Protein AF-A8X2K7-F1 (afdb_monomer_lite)

Secondary structure (DSSP, 8-state):
-----S----HHHHHHHHS--SSSPPHHHHHHHHHHTT--HHHHHHHHHHHHHTHHHHHHHTT-HHHHHHHHHHHHHHHHHHHHHS-HHHHHHHHHHHHHHHHHHHHHHHHHHHHHS-EEEEEEEEEE-SSSEEEEEEEEEE-BTTTB--EEEEPPPEEEESSEEEEEEEEE-----SS--EEEEEEEEEE--STTS--EEEEEEEEEEESSEEEEEE--EE-TT--B---HHHHHHHHHHTT----

Structure (mmCIF, N/CA/C/O backbone):
data_AF-A8X2K7-F1
#
_entry.id   AF-A8X2K7-F1
#
loop_
_atom_site.group_PDB
_atom_site.id
_atom_site.type_symbol
_atom_site.label_atom_id
_atom_site.label_alt_id
_atom_site.label_comp_id
_atom_site.label_asym_id
_atom_site.label_entity_id
_atom_site.label_seq_id
_atom_site.pdbx_PDB_ins_code
_atom_site.Cartn_x
_atom_site.Cartn_y
_atom_site.Cartn_z
_atom_site.occupancy
_atom_site.B_iso_or_equiv
_atom_site.auth_seq_id
_atom_site.auth_comp_id
_atom_site.auth_asym_id
_atom_site.auth_atom_id
_atom_site.pdbx_PDB_model_num
ATOM 1 N N . MET A 1 1 ? -4.078 -3.283 42.509 1.00 26.19 1 MET A N 1
ATOM 2 C CA . MET A 1 1 ? -3.554 -2.083 41.825 1.00 26.19 1 MET A CA 1
ATOM 3 C C . MET A 1 1 ? -3.587 -2.378 40.331 1.00 26.19 1 MET A C 1
ATOM 5 O O . MET A 1 1 ? -2.652 -2.970 39.816 1.00 26.19 1 MET A O 1
ATOM 9 N N . TRP A 1 2 ? -4.740 -2.148 39.696 1.00 23.56 2 TRP A N 1
ATOM 10 C CA . TRP A 1 2 ? -5.012 -2.499 38.298 1.00 23.56 2 TRP A CA 1
ATOM 11 C C . TRP A 1 2 ? -5.136 -1.209 37.491 1.00 23.56 2 TRP A C 1
ATOM 13 O O . TRP A 1 2 ? -6.013 -0.390 37.745 1.00 23.56 2 TRP A O 1
ATOM 23 N N . THR A 1 3 ? -4.224 -1.017 36.548 1.00 27.36 3 THR A N 1
ATOM 24 C CA . THR A 1 3 ? -4.241 0.065 35.564 1.00 27.36 3 THR A CA 1
ATOM 25 C C . THR A 1 3 ? -5.244 -0.275 34.462 1.00 27.36 3 THR A C 1
ATOM 27 O O . THR A 1 3 ? -4.875 -0.781 33.408 1.00 27.36 3 THR A O 1
ATOM 30 N N . LEU A 1 4 ? -6.525 -0.015 34.731 1.00 27.02 4 LEU A N 1
ATOM 31 C CA . LEU A 1 4 ? -7.615 0.073 33.750 1.00 27.02 4 LEU A CA 1
ATOM 32 C C . LEU A 1 4 ? -7.546 1.446 33.062 1.00 27.02 4 LEU A C 1
ATOM 34 O O . LEU A 1 4 ? -8.374 2.318 33.291 1.00 27.02 4 LEU A O 1
ATOM 38 N N . TRP A 1 5 ? -6.487 1.682 32.292 1.00 29.59 5 TRP A N 1
ATOM 39 C CA . TRP A 1 5 ? -6.327 2.918 31.529 1.00 29.59 5 TRP A CA 1
ATOM 40 C C . TRP A 1 5 ? -6.611 2.638 30.046 1.00 29.59 5 TRP A C 1
ATOM 42 O O . TRP A 1 5 ? -5.925 1.829 29.427 1.00 29.59 5 TRP A O 1
ATOM 52 N N . ASN A 1 6 ? -7.599 3.363 29.506 1.00 31.45 6 ASN A N 1
ATOM 53 C CA . ASN A 1 6 ? -7.747 3.753 28.093 1.00 31.45 6 ASN A CA 1
ATOM 54 C C . ASN A 1 6 ? -8.486 2.870 27.072 1.00 31.45 6 ASN A C 1
ATOM 56 O O . ASN A 1 6 ? -8.118 2.927 25.906 1.00 31.45 6 ASN A O 1
ATOM 60 N N . PHE A 1 7 ? -9.580 2.175 27.395 1.00 37.91 7 PHE A N 1
ATOM 61 C CA . PHE A 1 7 ? -10.465 1.692 26.315 1.00 37.91 7 PHE A CA 1
ATOM 62 C C . PHE A 1 7 ? -11.946 1.807 26.668 1.00 37.91 7 PHE A C 1
ATOM 64 O O . PHE A 1 7 ? -12.602 0.833 27.023 1.00 37.91 7 PHE A O 1
ATOM 71 N N . LEU A 1 8 ? -12.477 3.026 26.549 1.00 40.91 8 LEU A N 1
ATOM 72 C CA . LEU A 1 8 ? -13.913 3.276 26.597 1.00 40.91 8 LEU A CA 1
ATOM 73 C C . LEU A 1 8 ? -14.465 3.327 25.166 1.00 40.91 8 LEU A C 1
ATOM 75 O O . LEU A 1 8 ? -14.340 4.311 24.449 1.00 40.91 8 LEU A O 1
ATOM 79 N N . VAL A 1 9 ? -14.959 2.175 24.729 1.00 42.25 9 VAL A N 1
ATOM 80 C CA . VAL A 1 9 ? -16.275 1.982 24.101 1.00 42.25 9 VAL A CA 1
ATOM 81 C C . VAL A 1 9 ? -16.832 3.174 23.306 1.00 42.25 9 VAL A C 1
ATOM 83 O O . VAL A 1 9 ? -17.706 3.901 23.749 1.00 42.25 9 VAL A O 1
ATOM 86 N N . LEU A 1 10 ? -16.360 3.304 22.069 1.00 44.34 10 LEU A N 1
ATOM 87 C CA . LEU A 1 10 ? -17.079 3.939 20.958 1.00 44.34 10 LEU A CA 1
ATOM 88 C C . LEU A 1 10 ? -17.962 2.861 20.313 1.00 44.34 10 LEU A C 1
ATOM 90 O O . LEU A 1 10 ? -17.533 2.259 19.326 1.00 44.34 10 LEU A O 1
ATOM 94 N N . LEU A 1 11 ? -19.090 2.471 20.919 1.00 45.81 11 LEU A N 1
ATOM 95 C CA . LEU A 1 11 ? -19.836 1.292 20.453 1.00 45.81 11 LEU A CA 1
ATOM 96 C C . LEU A 1 11 ? -20.620 1.566 19.163 1.00 45.81 11 LEU A C 1
ATOM 98 O O . LEU A 1 11 ? -20.654 0.705 18.291 1.00 45.81 11 LEU A O 1
ATOM 102 N N . THR A 1 12 ? -21.172 2.766 18.994 1.00 43.47 12 THR A N 1
ATOM 103 C CA . THR A 1 12 ? -22.138 3.037 17.913 1.00 43.47 12 THR A CA 1
ATOM 104 C C . THR A 1 12 ? -21.558 3.681 16.657 1.00 43.47 12 THR A C 1
ATOM 106 O O . THR A 1 12 ? -22.121 3.510 15.581 1.00 43.47 12 THR A O 1
ATOM 109 N N . ILE A 1 13 ? -20.423 4.383 16.741 1.00 41.44 13 ILE A N 1
ATOM 110 C CA . ILE A 1 13 ? -19.860 5.094 15.575 1.00 41.44 13 ILE A CA 1
ATOM 111 C C . ILE A 1 13 ? -18.878 4.217 14.778 1.00 41.44 13 ILE A C 1
ATOM 113 O O . ILE A 1 13 ? -18.775 4.358 13.563 1.00 41.44 13 ILE A O 1
ATOM 117 N N . VAL A 1 14 ? -18.171 3.282 15.425 1.00 41.12 14 VAL A N 1
ATOM 118 C CA . VAL A 1 14 ? -17.067 2.542 14.776 1.00 41.12 14 VAL A CA 1
ATOM 119 C C . VAL A 1 14 ? -17.503 1.189 14.199 1.00 41.12 14 VAL A C 1
ATOM 121 O O . VAL A 1 14 ? -16.944 0.759 13.193 1.00 41.12 14 VAL A O 1
ATOM 124 N N . VAL A 1 15 ? -18.509 0.518 14.777 1.00 40.72 15 VAL A N 1
ATOM 125 C CA . VAL A 1 15 ? -18.956 -0.813 14.306 1.00 40.72 15 VAL A CA 1
ATOM 126 C C . VAL A 1 15 ? -19.625 -0.726 12.926 1.00 40.72 15 VAL A C 1
ATOM 128 O O . VAL A 1 15 ? -19.332 -1.537 12.048 1.00 40.72 15 VAL A O 1
ATOM 131 N N . SER A 1 16 ? -20.417 0.316 12.680 1.00 39.44 16 SER A N 1
ATOM 132 C CA . SER A 1 16 ? -21.151 0.535 11.421 1.00 39.44 16 SER A CA 1
ATOM 133 C C . SER A 1 16 ? -20.249 0.799 10.219 1.00 39.44 16 SER A C 1
ATOM 135 O O . SER A 1 16 ? -20.624 0.517 9.085 1.00 39.44 16 SER A O 1
ATOM 137 N N . LEU A 1 17 ? -19.044 1.326 10.455 1.00 34.69 17 LEU A N 1
ATOM 138 C CA . LEU A 1 17 ? -18.058 1.573 9.401 1.00 34.69 17 LEU A CA 1
ATOM 139 C C . LEU A 1 17 ? -17.399 0.280 8.894 1.00 34.69 17 LEU A C 1
ATOM 141 O O . LEU A 1 17 ? -16.876 0.270 7.784 1.00 34.69 17 LEU A O 1
ATOM 145 N N . VAL A 1 18 ? -17.428 -0.807 9.675 1.00 37.25 18 VAL A N 1
ATOM 146 C CA . VAL A 1 18 ? -16.675 -2.041 9.386 1.00 37.25 18 VAL A CA 1
ATOM 147 C C . VAL A 1 18 ? -17.571 -3.171 8.866 1.00 37.25 18 VAL A C 1
ATOM 149 O O . VAL A 1 18 ? -17.119 -3.985 8.065 1.00 37.25 18 VAL A O 1
ATOM 152 N N . THR A 1 19 ? -18.843 -3.237 9.272 1.00 39.41 19 THR A N 1
ATOM 153 C CA . THR A 1 19 ? -19.735 -4.364 8.928 1.00 39.41 19 THR A CA 1
ATOM 154 C C . THR A 1 19 ? -20.591 -4.147 7.679 1.00 39.41 19 THR A C 1
ATOM 156 O O . THR A 1 19 ? -21.358 -5.035 7.308 1.00 39.41 19 THR A O 1
ATOM 159 N N . GLY A 1 20 ? -20.491 -2.993 7.008 1.00 36.22 20 GLY A N 1
ATOM 160 C CA . GLY A 1 20 ? -21.348 -2.676 5.857 1.00 36.22 20 GLY A CA 1
ATOM 161 C C . GLY A 1 20 ? -22.837 -2.577 6.216 1.00 36.22 20 GLY A C 1
ATOM 162 O O . GLY A 1 20 ? -23.691 -2.655 5.331 1.00 36.22 20 GLY A O 1
ATOM 163 N N . GLN A 1 21 ? -23.164 -2.419 7.504 1.00 37.69 21 GLN A N 1
ATOM 164 C CA . GLN A 1 21 ? -24.520 -2.110 7.937 1.00 37.69 21 GLN A CA 1
ATOM 165 C C . GLN A 1 21 ? -24.857 -0.663 7.564 1.00 37.69 21 GLN A C 1
ATOM 167 O O . GLN A 1 21 ? -24.085 0.269 7.791 1.00 37.69 21 GLN A O 1
ATOM 172 N N . ASN A 1 22 ? -26.022 -0.489 6.943 1.00 39.94 22 ASN A N 1
ATOM 173 C CA . ASN A 1 22 ? -26.547 0.806 6.535 1.00 39.94 22 ASN A CA 1
ATOM 174 C C . ASN A 1 22 ? -26.849 1.675 7.770 1.00 39.94 22 ASN A C 1
ATOM 176 O O . ASN A 1 22 ? -27.955 1.627 8.298 1.00 39.94 22 ASN A O 1
ATOM 180 N N . GLY A 1 23 ? -25.891 2.509 8.178 1.00 47.16 23 GLY A N 1
ATOM 181 C CA . GLY A 1 23 ? -26.095 3.576 9.162 1.00 47.16 23 GLY A CA 1
ATOM 182 C C . GLY A 1 23 ? -25.676 3.242 10.597 1.00 47.16 23 GLY A C 1
ATOM 183 O O . GLY A 1 23 ? -25.374 2.106 10.942 1.00 47.16 23 GLY A O 1
ATOM 184 N N . ILE A 1 24 ? -25.610 4.289 11.426 1.00 52.44 24 ILE A N 1
ATOM 185 C CA . ILE A 1 24 ? -25.384 4.199 12.878 1.00 52.44 24 ILE A CA 1
ATOM 186 C C . ILE A 1 24 ? -26.512 3.345 13.485 1.00 52.44 24 ILE A C 1
ATOM 188 O O . ILE A 1 24 ? -27.669 3.632 13.160 1.00 52.44 24 ILE A O 1
ATOM 192 N N . PRO A 1 25 ? -26.227 2.348 14.352 1.00 60.44 25 PRO A N 1
ATOM 193 C CA . PRO A 1 25 ? -27.260 1.500 14.915 1.00 60.44 25 PRO A CA 1
ATOM 194 C C . PRO A 1 25 ? -28.211 2.361 15.737 1.00 60.44 25 PRO A C 1
ATOM 196 O O . PRO A 1 25 ? -27.808 3.290 16.450 1.00 60.44 25 PRO A O 1
ATOM 199 N N . THR A 1 26 ? -29.494 2.060 15.638 1.00 74.25 26 THR A N 1
ATOM 200 C CA . THR A 1 26 ? -30.503 2.661 16.499 1.00 74.25 26 THR A CA 1
ATOM 201 C C . THR A 1 26 ? -30.268 2.249 17.956 1.00 74.25 26 THR A C 1
ATOM 203 O O . THR A 1 26 ? -29.550 1.292 18.261 1.00 74.25 26 THR A O 1
ATOM 206 N N . SER A 1 27 ? -30.874 2.979 18.898 1.00 76.50 27 SER A N 1
ATOM 207 C CA . SER A 1 27 ? -30.797 2.586 20.311 1.00 76.50 27 SER A CA 1
ATOM 208 C C . SER A 1 27 ? -31.401 1.213 20.567 1.00 76.50 27 SER A C 1
ATOM 210 O O . SER A 1 27 ? -30.891 0.508 21.423 1.00 76.50 27 SER A O 1
ATOM 212 N N . GLU A 1 28 ? -32.451 0.845 19.837 1.00 80.81 28 GLU A N 1
ATOM 213 C CA . GLU A 1 28 ? -33.094 -0.465 19.963 1.00 80.81 28 GLU A CA 1
ATOM 214 C C . GLU A 1 28 ? -32.140 -1.572 19.506 1.00 80.81 28 GLU A C 1
ATOM 216 O O . GLU A 1 28 ? -31.859 -2.475 20.284 1.00 80.81 28 GLU A O 1
ATOM 221 N N . GLU A 1 29 ? -31.512 -1.424 18.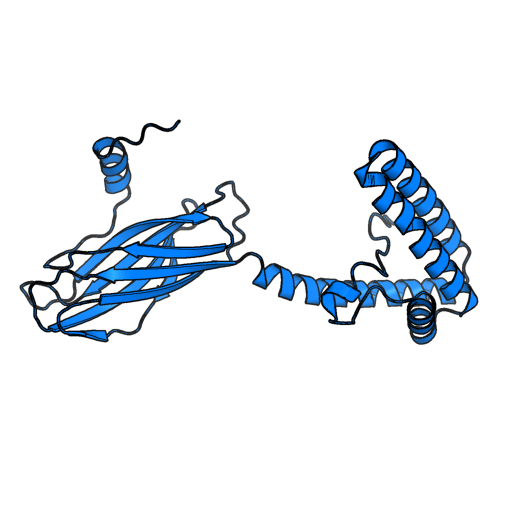334 1.00 77.94 29 GLU A N 1
ATOM 222 C CA . GLU A 1 29 ? -30.500 -2.376 17.844 1.00 77.94 29 GLU A CA 1
ATOM 223 C C . GLU A 1 29 ? -29.312 -2.508 18.811 1.00 77.94 29 GLU A C 1
ATOM 225 O O . GLU A 1 29 ? -28.849 -3.609 19.093 1.00 77.94 29 GLU A O 1
ATOM 230 N N . SER A 1 30 ? -28.852 -1.393 19.387 1.00 77.69 30 SER A N 1
ATOM 231 C CA . SER A 1 30 ? -27.739 -1.409 20.348 1.00 77.69 30 SER A CA 1
ATOM 232 C C . SER A 1 30 ? -28.105 -2.084 21.677 1.00 77.69 30 SER A C 1
ATOM 234 O O . SER A 1 30 ? -27.245 -2.690 22.319 1.00 77.69 30 SER A O 1
ATOM 236 N N . ILE A 1 31 ? -29.362 -1.959 22.116 1.00 82.56 31 ILE A N 1
ATOM 237 C CA . ILE A 1 31 ? -29.871 -2.636 23.316 1.00 82.56 31 ILE A CA 1
ATOM 238 C C . ILE A 1 31 ? -29.997 -4.133 23.038 1.00 82.56 31 ILE A C 1
ATOM 240 O O . ILE A 1 31 ? -29.496 -4.928 23.832 1.00 82.56 31 ILE A O 1
ATOM 244 N N . ASP A 1 32 ? -30.600 -4.510 21.911 1.00 82.25 32 ASP A N 1
ATOM 245 C CA . ASP A 1 32 ? -30.794 -5.907 21.515 1.00 82.25 32 ASP A CA 1
ATOM 246 C C . ASP A 1 32 ? -29.461 -6.658 21.400 1.00 82.25 32 ASP A C 1
ATOM 248 O O . ASP A 1 32 ? -29.356 -7.805 21.847 1.00 82.25 32 ASP A O 1
ATOM 252 N N . ASP A 1 33 ? -28.417 -6.006 20.882 1.00 81.88 33 ASP A N 1
ATOM 253 C CA . ASP A 1 33 ? -27.067 -6.570 20.797 1.00 81.88 33 ASP A CA 1
ATOM 254 C C . ASP A 1 33 ? -26.455 -6.834 22.182 1.00 81.88 33 ASP A C 1
ATOM 256 O O . ASP A 1 33 ? -25.898 -7.908 22.432 1.00 81.88 33 ASP A O 1
ATOM 260 N N . LEU A 1 34 ? -26.579 -5.879 23.111 1.00 84.25 34 LEU A N 1
ATOM 261 C CA . LEU A 1 34 ? -26.095 -6.030 24.488 1.00 84.25 34 LEU A CA 1
ATOM 262 C C . LEU A 1 34 ? -26.867 -7.123 25.238 1.00 84.25 34 LEU A C 1
ATOM 264 O O . LEU A 1 34 ? -26.257 -7.940 25.932 1.00 84.25 34 LEU A O 1
ATOM 268 N N . VAL A 1 35 ? -28.188 -7.178 25.057 1.00 88.38 35 VAL A N 1
ATOM 269 C CA . VAL A 1 35 ? -29.047 -8.211 25.652 1.00 88.38 35 VAL A CA 1
ATOM 270 C C . VAL A 1 35 ? -28.715 -9.590 25.100 1.00 88.38 35 VAL A C 1
ATOM 272 O O . VAL A 1 35 ? -28.567 -10.547 25.861 1.00 88.38 35 VAL A O 1
ATOM 275 N N . SER A 1 36 ? -28.499 -9.693 23.791 1.00 87.19 36 SER A N 1
ATOM 276 C CA . SER A 1 36 ? -28.059 -10.931 23.139 1.00 87.19 36 SER A CA 1
ATOM 277 C C . SER A 1 36 ? -26.679 -11.387 23.619 1.00 87.19 36 SER A C 1
ATOM 279 O O . SER A 1 36 ? -26.402 -12.587 23.658 1.00 87.19 36 SER A O 1
ATOM 281 N N . ALA A 1 37 ? -25.820 -10.447 24.027 1.00 82.56 37 ALA A N 1
ATOM 282 C CA . ALA A 1 37 ? -24.525 -10.728 24.638 1.00 82.56 37 ALA A CA 1
ATOM 283 C C . ALA A 1 37 ? -24.608 -11.128 26.124 1.00 82.56 37 ALA A C 1
ATOM 285 O O . ALA A 1 37 ? -23.587 -11.505 26.696 1.00 82.56 37 ALA A O 1
ATOM 286 N N . GLY A 1 38 ? -25.798 -11.094 26.731 1.00 88.94 38 GLY A N 1
ATOM 287 C CA . GLY A 1 38 ? -26.039 -11.509 28.113 1.00 88.94 38 GLY A CA 1
ATOM 288 C C . GLY A 1 38 ? -26.107 -10.368 29.128 1.00 88.94 38 GLY A C 1
ATOM 289 O O . GLY A 1 38 ? -26.292 -10.640 30.310 1.00 88.94 38 GLY A O 1
ATOM 290 N N . VAL A 1 39 ? -25.995 -9.108 28.697 1.00 88.94 39 VAL A N 1
ATOM 291 C CA . VAL A 1 39 ? -26.216 -7.942 29.567 1.00 88.94 39 VAL A CA 1
ATOM 292 C C . VAL A 1 39 ? -27.716 -7.793 29.823 1.00 88.94 39 VAL A C 1
ATOM 294 O O . VAL A 1 39 ? -28.520 -7.894 28.903 1.00 88.94 39 VAL A O 1
ATOM 297 N N . SER A 1 40 ? -28.137 -7.536 31.058 1.00 94.81 40 SER A N 1
ATOM 298 C CA . SER A 1 40 ? -29.557 -7.333 31.349 1.00 94.81 40 SER A CA 1
ATOM 299 C C . SER A 1 40 ? -30.126 -6.124 30.599 1.00 94.81 40 SER A C 1
ATOM 301 O O . SER A 1 40 ? -29.442 -5.128 30.379 1.00 94.81 40 SER A O 1
ATOM 303 N N . GLU A 1 41 ? -31.411 -6.167 30.245 1.00 93.25 41 GLU A N 1
ATOM 304 C CA . GLU A 1 41 ? -32.079 -5.096 29.484 1.00 93.25 41 GLU A CA 1
ATOM 305 C C . GLU A 1 41 ? -31.973 -3.719 30.167 1.00 93.25 41 GLU A C 1
ATOM 307 O O . GLU A 1 41 ? -31.749 -2.697 29.513 1.00 93.25 41 GLU A O 1
ATOM 312 N N . ASN A 1 42 ? -32.047 -3.686 31.503 1.00 93.56 42 ASN A N 1
ATOM 313 C CA . ASN A 1 42 ? -31.879 -2.461 32.288 1.00 93.56 42 ASN A CA 1
ATOM 314 C C . ASN A 1 42 ? -30.451 -1.905 32.196 1.00 93.56 42 ASN A C 1
ATOM 316 O O . ASN A 1 42 ? -30.271 -0.692 32.046 1.00 93.56 42 ASN A O 1
ATOM 320 N N . ALA A 1 43 ? -29.442 -2.777 32.285 1.00 89.81 43 ALA A N 1
ATOM 321 C CA . ALA A 1 43 ? -28.047 -2.392 32.119 1.00 89.81 43 ALA A CA 1
ATOM 322 C C . ALA A 1 43 ? -27.776 -1.941 30.675 1.00 89.81 43 ALA A C 1
ATOM 324 O O . ALA A 1 43 ? -27.234 -0.861 30.458 1.00 89.81 43 ALA A O 1
ATOM 325 N N . ALA A 1 44 ? -28.246 -2.696 29.680 1.00 87.00 44 ALA A N 1
ATOM 326 C CA . ALA A 1 44 ? -28.121 -2.369 28.262 1.00 87.00 44 ALA A CA 1
ATOM 327 C C . ALA A 1 44 ? -28.725 -0.994 27.933 1.00 87.00 44 ALA A C 1
ATOM 329 O O . ALA A 1 44 ? -28.077 -0.155 27.307 1.00 87.00 44 ALA A O 1
ATOM 330 N N . THR A 1 45 ? -29.928 -0.714 28.439 1.00 89.31 45 THR A N 1
ATOM 331 C CA . THR A 1 45 ? -30.603 0.576 28.248 1.00 89.31 45 THR A CA 1
ATOM 332 C C . THR A 1 45 ? -29.792 1.738 28.820 1.00 89.31 45 THR A C 1
ATOM 334 O O . THR A 1 45 ? -29.650 2.781 28.175 1.00 89.31 45 THR A O 1
ATOM 337 N N . GLY A 1 46 ? -29.248 1.593 30.032 1.00 85.56 46 GLY A N 1
ATOM 338 C CA . GLY A 1 46 ? -28.438 2.652 30.630 1.00 85.56 46 GLY A CA 1
ATOM 339 C C . GLY A 1 46 ? -27.079 2.816 29.947 1.00 85.56 46 GLY A C 1
ATOM 340 O O . GLY A 1 46 ? -26.649 3.954 29.760 1.00 85.56 46 GLY A O 1
ATOM 341 N N . ILE A 1 47 ? -26.462 1.727 29.475 1.00 83.94 47 ILE A N 1
ATOM 342 C CA . ILE A 1 47 ? -25.238 1.777 28.662 1.00 83.94 47 ILE A CA 1
ATOM 343 C C . ILE A 1 47 ? -25.481 2.584 27.382 1.00 83.94 47 ILE A C 1
ATOM 345 O O . ILE A 1 47 ? -24.773 3.556 27.121 1.00 83.94 47 ILE A O 1
ATOM 349 N N . VAL A 1 48 ? -26.528 2.246 26.624 1.00 83.69 48 VAL A N 1
ATOM 350 C CA . VAL A 1 48 ? -26.871 2.928 25.362 1.00 83.69 48 VAL A CA 1
ATOM 351 C C . VAL A 1 48 ? -27.249 4.393 25.590 1.00 83.69 48 VAL A C 1
ATOM 353 O O . VAL A 1 48 ? -26.948 5.259 24.766 1.00 83.69 48 VAL A O 1
ATOM 356 N N . LYS A 1 49 ? -27.855 4.718 26.736 1.00 84.62 49 LYS A N 1
ATOM 357 C CA . LYS A 1 49 ? -28.129 6.108 27.118 1.00 84.62 49 LYS A CA 1
ATOM 358 C C . LYS A 1 49 ? -26.846 6.925 27.299 1.00 84.62 49 LYS A C 1
ATOM 360 O O . LYS A 1 49 ? -26.817 8.084 26.888 1.00 84.62 49 LYS A O 1
ATOM 365 N N . PHE A 1 50 ? -25.811 6.361 27.920 1.00 77.31 50 PHE A N 1
ATOM 366 C CA . PHE A 1 50 ? -24.519 7.038 28.069 1.00 77.31 50 PHE A CA 1
ATOM 367 C C . PHE A 1 50 ? -23.751 7.125 26.751 1.00 77.31 50 PHE A C 1
ATOM 369 O O . PHE A 1 50 ? -23.190 8.179 26.464 1.00 77.31 50 PHE A O 1
ATOM 376 N N . ASP A 1 51 ? -23.793 6.080 25.925 1.00 71.19 51 ASP A N 1
ATOM 377 C CA . ASP A 1 51 ? -23.203 6.099 24.580 1.00 71.19 51 ASP A CA 1
ATOM 378 C C . ASP A 1 51 ? -23.787 7.243 23.728 1.00 71.19 51 ASP A C 1
ATOM 380 O O . ASP A 1 51 ? -23.044 8.008 23.118 1.00 71.19 51 ASP A O 1
ATOM 384 N N . ARG A 1 52 ? -25.106 7.475 23.804 1.00 74.19 52 ARG A N 1
ATOM 385 C CA . ARG A 1 52 ? -25.735 8.638 23.157 1.00 74.19 52 ARG A CA 1
ATOM 386 C C . ARG A 1 52 ? -25.278 9.979 23.717 1.00 74.19 52 ARG A C 1
ATOM 388 O O . ARG A 1 52 ? -25.014 10.888 22.941 1.00 74.19 52 ARG A O 1
ATOM 395 N N . LYS A 1 53 ? -25.160 10.121 25.039 1.00 76.06 53 LYS A N 1
ATOM 396 C CA . LYS A 1 53 ? -24.651 11.367 25.645 1.00 76.06 53 LYS A CA 1
ATOM 397 C C . LYS A 1 53 ? -23.224 11.680 25.201 1.00 76.06 53 LYS A C 1
ATOM 399 O O . LYS A 1 53 ? -22.883 12.842 25.013 1.00 76.06 53 LYS A O 1
ATOM 404 N N . LEU A 1 54 ? -22.396 10.653 25.012 1.00 66.94 54 LEU A N 1
ATOM 405 C CA . LEU A 1 54 ? -21.024 10.812 24.534 1.00 66.94 54 LEU A CA 1
ATOM 406 C C . LEU A 1 54 ? -20.943 11.322 23.088 1.00 66.94 54 LEU A C 1
ATOM 408 O O . LEU A 1 54 ? -19.868 11.757 22.692 1.00 66.94 54 LEU A O 1
ATOM 412 N N . GLN A 1 55 ? -22.044 11.350 22.325 1.00 66.06 55 GLN A N 1
ATOM 413 C CA . GLN A 1 55 ? -22.092 11.991 21.004 1.00 66.06 55 GLN A CA 1
ATOM 414 C C . GLN A 1 55 ? -22.020 13.526 21.095 1.00 66.06 55 GLN A C 1
ATOM 416 O O . GLN A 1 55 ? -21.452 14.163 20.209 1.00 66.06 55 GLN A O 1
ATOM 421 N N . GLU A 1 56 ? -22.518 14.122 22.185 1.00 70.94 56 GLU A N 1
ATOM 422 C CA . GLU A 1 56 ? -22.578 15.580 22.365 1.00 70.94 56 GLU A CA 1
ATOM 423 C C . GLU A 1 56 ? -21.184 16.254 22.340 1.00 70.94 56 GLU A C 1
ATOM 425 O O . GLU A 1 56 ? -21.023 17.246 21.622 1.00 70.94 56 GLU A O 1
ATOM 430 N N . PRO A 1 57 ? -20.140 15.735 23.029 1.00 58.28 57 PRO A N 1
ATOM 431 C CA . PRO A 1 57 ? -18.770 16.227 22.872 1.00 58.28 57 PRO A CA 1
ATOM 432 C C . PRO A 1 57 ? -18.251 16.238 21.430 1.00 58.28 57 PRO A C 1
ATOM 434 O O . PRO A 1 57 ? -17.603 17.207 21.045 1.00 58.28 57 PRO A O 1
ATOM 437 N N . PHE A 1 58 ? -18.536 15.212 20.619 1.00 57.81 58 PHE A N 1
ATOM 438 C CA . PHE A 1 58 ? -18.038 15.135 19.236 1.00 57.81 58 PHE A CA 1
ATOM 439 C C . PHE A 1 58 ? -18.669 16.196 18.333 1.00 57.81 58 PHE A C 1
ATOM 441 O O . PHE A 1 58 ? -18.011 16.752 17.451 1.00 57.81 58 PHE A O 1
ATOM 448 N N . GLU A 1 59 ? -19.953 16.492 18.537 1.00 67.88 59 GLU A N 1
ATOM 449 C CA . GLU A 1 59 ? -20.615 17.588 17.831 1.00 67.88 59 GLU A CA 1
ATOM 450 C C . GLU A 1 59 ? -20.047 18.942 18.274 1.00 67.88 59 GLU A C 1
ATOM 452 O O . GLU A 1 59 ? -19.757 19.795 17.432 1.00 67.88 59 GLU A O 1
ATOM 457 N N . MET A 1 60 ? -19.809 19.100 19.580 1.00 60.16 60 MET A N 1
ATOM 458 C CA . MET A 1 60 ? -19.252 20.314 20.176 1.00 60.16 60 MET A CA 1
ATOM 459 C C . MET A 1 60 ? -17.792 20.569 19.781 1.00 60.16 60 MET A C 1
ATOM 461 O O . MET A 1 60 ? -17.390 21.726 19.668 1.00 60.16 60 MET A O 1
ATOM 465 N N . GLU A 1 61 ? -16.991 19.528 19.547 1.00 57.62 61 GLU A N 1
ATOM 466 C CA . GLU A 1 61 ? -15.552 19.635 19.266 1.00 57.62 61 GLU A CA 1
ATOM 467 C C . GLU A 1 61 ? -15.246 20.527 18.054 1.00 57.62 61 GLU A C 1
ATOM 469 O O . GLU A 1 61 ? -14.264 21.272 18.064 1.00 57.62 61 GLU A O 1
ATOM 474 N N . LYS A 1 62 ? -16.128 20.518 17.046 1.00 63.12 62 LYS A N 1
ATOM 475 C CA . LYS A 1 62 ? -16.002 21.331 15.824 1.00 63.12 62 LYS A CA 1
ATOM 476 C C . LYS A 1 62 ? -16.018 22.834 16.100 1.00 63.12 62 LYS A C 1
ATOM 478 O O . LYS A 1 62 ? -15.414 23.598 15.351 1.00 63.12 62 LYS A O 1
ATOM 483 N N . GLU A 1 63 ? -16.723 23.252 17.147 1.00 72.56 63 GLU A N 1
ATOM 484 C CA . GLU A 1 63 ? -16.959 24.660 17.475 1.00 72.56 63 GLU A CA 1
ATOM 485 C C . GLU A 1 63 ? -16.219 25.094 18.749 1.00 72.56 63 GLU A C 1
ATOM 487 O O . GLU A 1 63 ? -15.780 26.240 18.853 1.00 72.56 63 GLU A O 1
ATOM 492 N N . ASN A 1 64 ? -16.057 24.190 19.723 1.00 71.94 64 ASN A N 1
ATOM 493 C CA . ASN A 1 64 ? -15.455 24.472 21.023 1.00 71.94 64 ASN A CA 1
ATOM 494 C C . ASN A 1 64 ? -14.716 23.243 21.605 1.00 71.94 64 ASN A C 1
ATOM 496 O O . ASN A 1 64 ? -15.230 22.560 22.497 1.00 71.94 64 ASN A O 1
ATOM 500 N N . PRO A 1 65 ? -13.473 22.981 21.159 1.00 59.97 65 PRO A N 1
ATOM 501 C CA . PRO A 1 65 ? -12.726 21.777 21.531 1.00 59.97 65 PRO A CA 1
ATOM 502 C C . PRO A 1 65 ? -12.360 21.712 23.022 1.00 59.97 65 PRO A C 1
ATOM 504 O O . PRO A 1 65 ? -12.208 20.630 23.587 1.00 59.97 65 PRO A O 1
ATOM 507 N N . VAL A 1 66 ? -12.224 22.861 23.695 1.00 68.31 66 VAL A N 1
ATOM 508 C CA . VAL A 1 66 ? -11.856 22.904 25.120 1.00 68.31 66 VAL A CA 1
ATOM 509 C C . VAL A 1 66 ? -13.024 22.474 26.005 1.00 68.31 66 VAL A C 1
ATOM 511 O O . VAL A 1 66 ? -12.822 21.695 26.937 1.00 68.31 66 VAL A O 1
ATOM 514 N N . GLU A 1 67 ? -14.234 22.960 25.728 1.00 70.88 67 GLU A N 1
ATOM 515 C CA . GLU A 1 67 ? -15.425 22.551 26.481 1.00 70.88 67 GLU A CA 1
ATOM 516 C C . GLU A 1 67 ? -15.871 21.133 26.110 1.00 70.88 67 GLU A C 1
ATOM 518 O O . GLU A 1 67 ? -16.228 20.371 27.009 1.00 70.88 67 GLU A O 1
ATOM 523 N N . ALA A 1 68 ? -15.729 20.729 24.841 1.00 59.72 68 ALA A N 1
ATOM 524 C CA . ALA A 1 68 ? -15.965 19.351 24.408 1.00 59.72 68 ALA A CA 1
ATOM 525 C C . ALA A 1 68 ? -15.128 18.352 25.222 1.00 59.72 68 ALA A C 1
ATOM 527 O O . ALA A 1 68 ? -15.667 17.411 25.801 1.00 59.72 68 ALA A O 1
ATOM 528 N N . LYS A 1 69 ? -13.825 18.621 25.377 1.00 62.56 69 LYS A N 1
ATOM 529 C CA . LYS A 1 69 ? -12.920 17.774 26.165 1.00 62.56 69 LYS A CA 1
ATOM 530 C C . LYS A 1 69 ? -13.286 17.714 27.650 1.00 62.56 69 LYS A C 1
ATOM 532 O O . LYS A 1 69 ? -13.138 16.671 28.284 1.00 62.56 69 LYS A O 1
ATOM 537 N N . LYS A 1 70 ? -13.751 18.821 28.239 1.00 72.12 70 LYS A N 1
ATOM 538 C CA . LYS A 1 70 ? -14.222 18.821 29.636 1.00 72.12 70 LYS A CA 1
ATOM 539 C C . LYS A 1 70 ? -15.484 17.978 29.790 1.00 72.12 70 LYS A C 1
ATOM 541 O O . LYS A 1 70 ? -15.577 17.201 30.737 1.00 72.12 70 LYS A O 1
ATOM 546 N N . LEU A 1 71 ? -16.432 18.125 28.866 1.00 71.06 71 LEU A N 1
ATOM 547 C CA . LEU A 1 71 ? -17.676 17.363 28.867 1.00 71.06 71 LEU A CA 1
ATOM 548 C C . LEU A 1 71 ? -17.409 15.864 28.684 1.00 71.06 71 LEU A C 1
ATOM 550 O O . LEU A 1 71 ? -17.948 15.060 29.438 1.00 71.06 71 LEU A O 1
ATOM 554 N N . GLU A 1 72 ? -16.517 15.497 27.762 1.00 68.38 72 GLU A N 1
ATOM 555 C CA . GLU A 1 72 ? -16.067 14.116 27.563 1.00 68.38 72 GLU A CA 1
ATOM 556 C C . GLU A 1 72 ? -15.516 13.512 28.863 1.00 68.38 72 GLU A C 1
ATOM 558 O O . GLU A 1 72 ? -15.938 12.432 29.272 1.00 68.38 72 GLU A O 1
ATOM 563 N N . GLN A 1 73 ? -14.629 14.225 29.566 1.00 70.62 73 GLN A N 1
ATOM 564 C CA . GLN A 1 73 ? -14.056 13.756 30.833 1.00 70.62 73 GLN A CA 1
ATOM 565 C C . GLN A 1 73 ? -15.114 13.537 31.922 1.00 70.62 73 GLN A C 1
ATOM 567 O O . GLN A 1 73 ? -15.030 12.564 32.674 1.00 70.62 73 GLN A O 1
ATOM 572 N N . VAL A 1 74 ? -16.108 14.427 32.013 1.00 77.12 74 VAL A N 1
ATOM 573 C CA . VAL A 1 74 ? -17.221 14.286 32.964 1.00 77.12 74 VAL A CA 1
ATOM 574 C C . VAL A 1 74 ? -18.069 13.067 32.614 1.00 77.12 74 VAL A C 1
ATOM 576 O O . VAL A 1 74 ? -18.289 12.218 33.475 1.00 77.12 74 VAL A O 1
ATOM 579 N N . LEU A 1 75 ? -18.484 12.933 31.353 1.00 71.38 75 LEU A N 1
ATOM 580 C CA . LEU A 1 75 ? -19.316 11.818 30.897 1.00 71.38 75 LEU A CA 1
ATOM 581 C C . LEU A 1 75 ? -18.601 10.470 31.025 1.00 71.38 75 LEU A C 1
ATOM 583 O O . LEU A 1 75 ? -19.223 9.482 31.406 1.00 71.38 75 LEU A O 1
ATOM 587 N N . HIS A 1 76 ? -17.292 10.427 30.776 1.00 68.19 76 HIS A N 1
ATOM 588 C CA . HIS A 1 76 ? -16.480 9.229 30.972 1.00 68.19 76 HIS A CA 1
ATOM 589 C C . HIS A 1 76 ? -16.466 8.790 32.439 1.00 68.19 76 HIS A C 1
ATOM 591 O O . HIS A 1 76 ? -16.595 7.601 32.744 1.00 68.19 76 HIS A O 1
ATOM 597 N N . LYS A 1 77 ? -16.328 9.753 33.357 1.00 74.44 77 LYS A N 1
ATOM 598 C CA . LYS A 1 77 ? -16.364 9.482 34.793 1.00 74.44 77 LYS A CA 1
ATOM 599 C C . LYS A 1 77 ? -17.741 8.976 35.221 1.00 74.44 77 LYS A C 1
ATOM 601 O O . LYS A 1 77 ? -17.813 7.932 35.860 1.00 74.44 77 LYS A O 1
ATOM 606 N N . GLU A 1 78 ? -18.813 9.662 34.827 1.00 81.56 78 GLU A N 1
ATOM 607 C CA . GLU A 1 78 ? -20.187 9.242 35.138 1.00 81.56 78 GLU A CA 1
ATOM 608 C C . GLU A 1 78 ? -20.500 7.850 34.580 1.00 81.56 78 GLU A C 1
ATOM 610 O O . GLU A 1 78 ? -21.148 7.042 35.241 1.00 81.56 78 GLU A O 1
ATOM 615 N N . PHE A 1 79 ? -20.021 7.544 33.373 1.00 80.19 79 PHE A N 1
ATOM 616 C CA . PHE A 1 79 ? -20.215 6.231 32.779 1.00 80.19 79 PHE A CA 1
ATOM 617 C C . PHE A 1 79 ? -19.436 5.140 33.514 1.00 80.19 79 PHE A C 1
ATOM 619 O O . PHE A 1 79 ? -19.969 4.057 33.739 1.00 80.19 79 PHE A O 1
ATOM 626 N N . THR A 1 80 ? -18.200 5.422 33.929 1.00 74.81 80 THR A N 1
ATOM 627 C CA . THR A 1 80 ? -17.410 4.488 34.744 1.00 74.81 80 THR A CA 1
ATOM 628 C C . THR A 1 80 ? -18.127 4.184 36.057 1.00 74.81 80 THR A C 1
ATOM 630 O O . THR A 1 80 ? -18.326 3.018 36.384 1.00 74.81 80 THR A O 1
ATOM 633 N N . GLU A 1 81 ? -18.602 5.219 36.754 1.00 82.38 81 GLU A N 1
ATOM 634 C CA . GLU A 1 81 ? -19.383 5.068 37.987 1.00 82.38 81 GLU A CA 1
ATOM 635 C C . GLU A 1 81 ? -20.677 4.273 37.743 1.00 82.38 81 GLU A C 1
ATOM 637 O O . GLU A 1 81 ? -21.063 3.436 38.559 1.00 82.38 81 GLU A O 1
ATOM 642 N N . TYR A 1 82 ? -21.334 4.485 36.598 1.00 84.38 82 TYR A N 1
ATOM 643 C CA . TYR A 1 82 ? -22.510 3.714 36.211 1.00 84.38 82 TYR A CA 1
ATOM 644 C C . TYR A 1 82 ? -22.188 2.229 36.012 1.00 84.38 82 TYR A C 1
ATOM 646 O O . TYR A 1 82 ? -22.880 1.394 36.592 1.00 84.38 82 TYR A O 1
ATOM 654 N N . ILE A 1 83 ? -21.133 1.887 35.264 1.00 82.44 83 ILE A N 1
ATOM 655 C CA . ILE A 1 83 ? -20.714 0.491 35.066 1.00 82.44 83 ILE A CA 1
ATOM 656 C C . ILE A 1 83 ? -20.353 -0.168 36.401 1.00 82.44 83 ILE A C 1
ATOM 658 O O . ILE A 1 83 ? -20.795 -1.283 36.661 1.00 82.44 83 ILE A O 1
ATOM 662 N N . GLU A 1 84 ? -19.616 0.524 37.271 1.00 83.00 84 GLU A N 1
ATOM 663 C CA . GLU A 1 84 ? -19.258 0.020 38.605 1.00 83.00 84 GLU A CA 1
ATOM 664 C C . GLU A 1 84 ? -20.482 -0.195 39.513 1.00 83.00 84 GLU A C 1
ATOM 666 O O . GLU A 1 84 ? -20.430 -1.011 40.433 1.00 83.00 84 GLU A O 1
ATOM 671 N N . SER A 1 85 ? -21.590 0.506 39.248 1.00 91.25 85 SER A N 1
ATOM 672 C CA . SER A 1 85 ? -22.854 0.343 39.975 1.00 91.25 85 SER A CA 1
ATOM 673 C C . SER A 1 85 ? -23.722 -0.827 39.489 1.00 91.25 85 SER A C 1
ATOM 675 O O . SER A 1 85 ? -24.696 -1.175 40.161 1.00 91.25 85 SER A O 1
ATOM 677 N N . LEU A 1 86 ? -23.401 -1.424 38.334 1.00 89.44 86 LEU A N 1
ATOM 678 C CA . LEU A 1 86 ? -24.122 -2.582 37.798 1.00 89.44 86 LEU A CA 1
ATOM 679 C C . LEU A 1 86 ? -23.854 -3.848 38.622 1.00 89.44 86 LEU A C 1
ATOM 681 O O . LEU A 1 86 ? -22.911 -3.912 39.411 1.00 89.44 86 LEU A O 1
ATOM 685 N N . SER A 1 87 ? -24.672 -4.882 38.411 1.00 94.06 87 SER A N 1
ATOM 686 C CA . SER A 1 87 ? -24.427 -6.202 38.999 1.00 94.06 87 SER A CA 1
ATOM 687 C C . SER A 1 87 ? -23.093 -6.792 38.518 1.00 94.06 87 SER A C 1
ATOM 689 O O . SER A 1 87 ? -22.632 -6.474 37.423 1.00 94.06 87 SER A O 1
ATOM 691 N N . GLU A 1 88 ? -22.472 -7.670 39.314 1.00 92.62 88 GLU A N 1
ATOM 692 C CA . GLU A 1 88 ? -21.221 -8.340 38.914 1.00 92.62 88 GLU A CA 1
ATOM 693 C C . GLU A 1 88 ? -21.385 -9.125 37.599 1.00 92.62 88 GLU A C 1
ATOM 695 O O . GLU A 1 88 ? -20.484 -9.109 36.758 1.00 92.62 88 GLU A O 1
ATOM 700 N N . ASP A 1 89 ? -22.554 -9.742 37.392 1.00 91.62 89 ASP A N 1
ATOM 701 C CA . ASP A 1 89 ? -22.891 -10.478 36.170 1.00 91.62 89 ASP A CA 1
ATOM 702 C C . ASP A 1 89 ? -22.972 -9.542 34.951 1.00 91.62 89 ASP A C 1
ATOM 704 O O . ASP A 1 89 ? -22.341 -9.803 33.924 1.00 91.62 89 ASP A O 1
ATOM 708 N N . ASP A 1 90 ? -23.671 -8.407 35.074 1.00 88.50 90 ASP A N 1
ATOM 709 C CA . ASP A 1 90 ? -23.765 -7.405 34.002 1.00 88.50 90 ASP A CA 1
ATOM 710 C C . ASP A 1 90 ? -22.398 -6.791 33.680 1.00 88.50 90 ASP A C 1
ATOM 712 O O . ASP A 1 90 ? -22.068 -6.584 32.511 1.00 88.50 90 ASP A O 1
ATOM 716 N N . GLN A 1 91 ? -21.576 -6.517 34.700 1.00 82.19 91 GLN A N 1
ATOM 717 C CA . GLN A 1 91 ? -20.211 -6.029 34.505 1.00 82.19 91 GLN A CA 1
ATOM 718 C C . GLN A 1 91 ? -19.372 -7.049 33.729 1.00 82.19 91 GLN A C 1
ATOM 720 O O . GLN A 1 91 ? -18.664 -6.679 32.791 1.00 82.19 91 GLN A O 1
ATOM 725 N N . ALA A 1 92 ? -19.449 -8.331 34.094 1.00 84.31 92 ALA A N 1
ATOM 726 C CA . ALA A 1 92 ? -18.686 -9.391 33.446 1.00 84.31 92 ALA A CA 1
ATOM 727 C C . ALA A 1 92 ? -19.106 -9.601 31.983 1.00 84.31 92 ALA A C 1
ATOM 729 O O . ALA A 1 92 ? -18.236 -9.656 31.104 1.00 84.31 92 ALA A O 1
ATOM 730 N N . GLU A 1 93 ? -20.412 -9.672 31.703 1.00 88.62 93 GLU A N 1
ATOM 731 C CA . GLU A 1 93 ? -20.914 -9.833 30.334 1.00 88.62 93 GLU A CA 1
ATOM 732 C C . GLU A 1 93 ? -20.641 -8.592 29.484 1.00 88.62 93 GLU A C 1
ATOM 734 O O . GLU A 1 93 ? -20.184 -8.719 28.346 1.00 88.62 93 GLU A O 1
ATOM 739 N N . TYR A 1 94 ? -20.763 -7.388 30.048 1.00 79.62 94 TYR A N 1
ATOM 740 C CA . TYR A 1 94 ? -20.368 -6.168 29.350 1.00 79.62 94 TYR A CA 1
ATOM 741 C C . TYR A 1 94 ? -18.868 -6.157 29.016 1.00 79.62 94 TYR A C 1
ATOM 743 O O . TYR A 1 94 ? -18.482 -5.900 27.877 1.00 79.62 94 TYR A O 1
ATOM 751 N N . GLN A 1 95 ? -17.993 -6.518 29.959 1.00 79.38 95 GLN A N 1
ATOM 752 C CA . GLN A 1 95 ? -16.548 -6.604 29.709 1.00 79.38 95 GLN A CA 1
ATOM 753 C C . GLN A 1 95 ? -16.202 -7.632 28.623 1.00 79.38 95 GLN A C 1
ATOM 755 O O . GLN A 1 95 ? -15.312 -7.409 27.796 1.00 79.38 95 GLN A O 1
ATOM 760 N N . LYS A 1 96 ? -16.901 -8.768 28.603 1.00 80.56 96 LYS A N 1
ATOM 761 C CA . LYS A 1 96 ? -16.748 -9.804 27.577 1.00 80.56 96 LYS A CA 1
ATOM 762 C C . LYS A 1 96 ? -17.236 -9.321 26.212 1.00 80.56 96 LYS A C 1
ATOM 764 O O . LYS A 1 96 ? -16.525 -9.509 25.221 1.00 80.56 96 LYS A O 1
ATOM 769 N N . TYR A 1 97 ? -18.378 -8.642 26.170 1.00 79.19 97 TYR A N 1
ATOM 770 C CA . TYR A 1 97 ? -18.908 -8.003 24.973 1.00 79.19 97 TYR A CA 1
ATOM 771 C C . TYR A 1 97 ? -17.909 -6.995 24.391 1.00 79.19 97 TYR A C 1
ATOM 773 O O . TYR A 1 97 ? -17.516 -7.119 23.230 1.00 79.19 97 TYR A O 1
ATOM 781 N N . ILE A 1 98 ? -17.375 -6.089 25.212 1.00 72.44 98 ILE A N 1
ATOM 782 C CA . ILE A 1 98 ? -16.360 -5.114 24.795 1.00 72.44 98 ILE A CA 1
ATOM 783 C C . ILE A 1 98 ? -15.103 -5.799 24.254 1.00 72.44 98 ILE A C 1
ATOM 785 O O . ILE A 1 98 ? -14.640 -5.453 23.167 1.00 72.44 98 ILE A O 1
ATOM 789 N N . LYS A 1 99 ? -14.582 -6.831 24.928 1.00 69.00 99 LYS A N 1
ATOM 790 C CA . LYS A 1 99 ? -13.433 -7.607 24.422 1.00 69.00 99 LYS A CA 1
ATOM 791 C C . LYS A 1 99 ? -13.704 -8.249 23.059 1.00 69.00 99 LYS A C 1
ATOM 793 O O . LYS A 1 99 ? -12.820 -8.235 22.203 1.00 69.00 99 LYS A O 1
ATOM 798 N N . SER A 1 100 ? -14.907 -8.783 22.843 1.00 68.25 100 SER A N 1
ATOM 799 C CA . SER A 1 100 ? -15.295 -9.367 21.552 1.00 68.25 100 SER A CA 1
ATOM 800 C C . SER A 1 100 ? -15.351 -8.312 20.440 1.00 68.25 100 SER A C 1
ATOM 802 O O . SER A 1 100 ? -14.816 -8.530 19.353 1.00 68.25 100 SER A O 1
ATOM 804 N N . GLN A 1 101 ? -15.873 -7.123 20.755 1.00 64.62 101 GLN A N 1
ATOM 805 C CA . GLN A 1 101 ? -15.911 -5.985 19.842 1.00 64.62 101 GLN A CA 1
ATOM 806 C C . GLN A 1 101 ? -14.507 -5.453 19.532 1.00 64.62 101 GLN A C 1
ATOM 808 O O . GLN A 1 101 ? -14.212 -5.140 18.383 1.00 64.62 101 GLN A O 1
ATOM 813 N N . HIS A 1 102 ? -13.597 -5.398 20.510 1.00 54.59 102 HIS A N 1
ATOM 814 C CA . HIS A 1 102 ? -12.200 -5.025 20.264 1.00 54.59 102 HIS A CA 1
ATOM 815 C C . HIS A 1 102 ? -11.487 -6.006 19.329 1.00 54.59 102 HIS A C 1
ATOM 817 O O . HIS A 1 102 ? -10.772 -5.563 18.434 1.00 54.59 102 HIS A O 1
ATOM 823 N N . MET A 1 103 ? -11.703 -7.317 19.475 1.00 46.56 103 MET A N 1
ATOM 824 C CA . MET A 1 103 ? -11.134 -8.304 18.546 1.00 46.56 103 MET A CA 1
ATOM 825 C C . MET A 1 103 ? -11.641 -8.110 17.110 1.00 46.56 103 MET A C 1
ATOM 827 O O . MET A 1 103 ? -10.847 -8.135 16.171 1.00 46.56 103 MET A O 1
ATOM 831 N N . LEU A 1 104 ? -12.942 -7.856 16.942 1.00 47.97 104 LEU A N 1
ATOM 832 C CA . LEU A 1 104 ? -13.547 -7.545 15.641 1.00 47.97 104 LEU A CA 1
ATOM 833 C C . LEU A 1 104 ? -13.010 -6.228 15.052 1.00 47.97 104 LEU A C 1
ATOM 835 O O . LEU A 1 104 ? -12.739 -6.162 13.853 1.00 47.97 104 LEU A O 1
ATOM 839 N N . ARG A 1 105 ? -12.768 -5.209 15.889 1.00 48.09 105 ARG A N 1
ATOM 840 C CA . ARG A 1 105 ? -12.138 -3.939 15.484 1.00 48.09 105 ARG A CA 1
ATOM 841 C C . ARG A 1 105 ? -10.709 -4.129 15.000 1.00 48.09 105 ARG A C 1
ATOM 843 O O . ARG A 1 105 ? -10.367 -3.568 13.971 1.00 48.09 105 ARG A O 1
ATOM 850 N N . PHE A 1 106 ? -9.885 -4.914 15.692 1.00 40.41 106 PHE A N 1
ATOM 851 C CA . PHE A 1 106 ? -8.508 -5.163 15.252 1.00 40.41 106 PHE A CA 1
ATOM 852 C C . PHE A 1 106 ? -8.464 -5.903 13.913 1.00 40.41 106 PHE A C 1
ATOM 854 O O . PHE A 1 106 ? -7.664 -5.540 13.055 1.00 40.41 106 PHE A O 1
ATOM 861 N N . LEU A 1 107 ? -9.357 -6.874 13.692 1.00 37.38 107 LEU A N 1
ATOM 862 C CA . LEU A 1 107 ? -9.437 -7.580 12.412 1.00 37.38 107 LEU A CA 1
ATOM 863 C C . LEU A 1 107 ?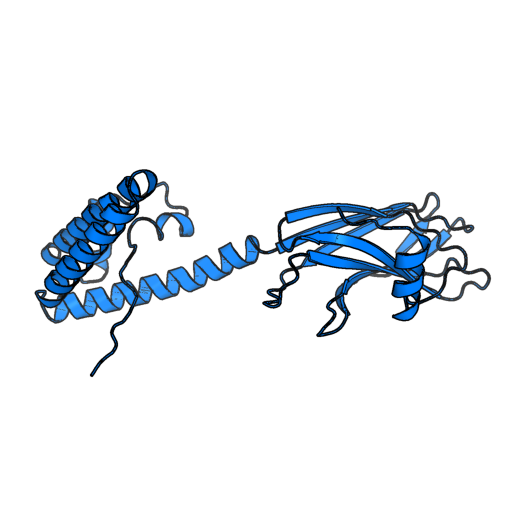 -9.923 -6.667 11.271 1.00 37.38 107 LEU A C 1
ATOM 865 O O . LEU A 1 107 ? -9.367 -6.704 10.178 1.00 37.38 107 LEU A O 1
ATOM 869 N N . GLY A 1 108 ? -10.937 -5.834 11.525 1.00 32.47 108 GLY A N 1
ATOM 870 C CA . GLY A 1 108 ? -11.490 -4.913 10.527 1.00 32.47 108 GLY A CA 1
ATOM 871 C C . GLY A 1 108 ? -10.572 -3.733 10.202 1.00 32.47 108 GLY A C 1
ATOM 872 O O . GLY A 1 108 ? -10.410 -3.384 9.036 1.00 32.47 108 GLY A O 1
ATOM 873 N N . ILE A 1 109 ? -9.916 -3.157 11.215 1.00 39.19 109 ILE A N 1
ATOM 874 C CA . ILE A 1 109 ? -8.921 -2.091 11.047 1.00 39.19 109 ILE A CA 1
ATOM 875 C C . ILE A 1 109 ? -7.705 -2.623 10.287 1.00 39.19 109 ILE A C 1
ATOM 877 O O . ILE A 1 109 ? -7.257 -1.935 9.386 1.00 39.19 109 ILE A O 1
ATOM 881 N N . LEU A 1 110 ? -7.215 -3.842 10.544 1.00 36.31 110 LEU A N 1
ATOM 882 C CA . LEU A 1 110 ? -6.101 -4.419 9.770 1.00 36.31 110 LEU A CA 1
ATOM 883 C C . LEU A 1 110 ? -6.425 -4.573 8.276 1.00 36.31 110 LEU A C 1
ATOM 885 O O . LEU A 1 110 ? -5.563 -4.327 7.437 1.00 36.31 110 LEU A O 1
ATOM 889 N N . VAL A 1 111 ? -7.665 -4.930 7.935 1.00 38.53 111 VAL A N 1
ATOM 890 C CA . VAL A 1 111 ? -8.095 -5.077 6.535 1.00 38.53 111 VAL A CA 1
ATOM 891 C C . VAL A 1 111 ? -8.311 -3.713 5.869 1.00 38.53 111 VAL A C 1
ATOM 893 O O . VAL A 1 111 ? -7.904 -3.524 4.728 1.00 38.53 111 VAL A O 1
ATOM 896 N N . ILE A 1 112 ? -8.899 -2.741 6.575 1.00 36.97 112 ILE A N 1
ATOM 897 C CA . ILE A 1 112 ? -9.183 -1.402 6.033 1.00 36.97 112 ILE A CA 1
ATOM 898 C C . ILE A 1 112 ? -7.917 -0.526 5.997 1.00 36.97 112 ILE A C 1
ATOM 900 O O . ILE A 1 112 ? -7.643 0.083 4.969 1.00 36.97 112 ILE A O 1
ATOM 904 N N . PHE A 1 113 ? -7.098 -0.490 7.056 1.00 37.75 113 PHE A N 1
ATOM 905 C CA . PHE A 1 113 ? -5.816 0.235 7.054 1.00 37.75 113 PHE A CA 1
ATOM 906 C C . PHE A 1 113 ? -4.803 -0.402 6.101 1.00 37.75 113 PHE A C 1
ATOM 908 O O . PHE A 1 113 ? -4.126 0.343 5.397 1.00 37.75 113 PHE A O 1
ATOM 915 N N . GLY A 1 114 ? -4.750 -1.736 6.005 1.00 39.56 114 GLY A N 1
ATOM 916 C CA . GLY A 1 114 ? -3.899 -2.425 5.030 1.00 39.56 114 GLY A CA 1
ATOM 917 C C . GLY A 1 114 ? -4.247 -2.095 3.573 1.00 39.56 114 GLY A C 1
ATOM 918 O O . GLY A 1 114 ? -3.363 -2.096 2.729 1.00 39.56 114 GLY A O 1
ATOM 919 N N . LEU A 1 115 ? -5.508 -1.746 3.284 1.00 41.97 115 LEU A N 1
ATOM 920 C CA . LEU A 1 115 ? -5.957 -1.301 1.957 1.00 41.97 115 LEU A CA 1
ATOM 921 C C . LEU A 1 115 ? -5.854 0.224 1.738 1.00 41.97 115 LEU A C 1
ATOM 923 O O . LEU A 1 115 ? -5.883 0.668 0.594 1.00 41.97 115 LEU A O 1
ATOM 927 N N . LEU A 1 116 ? -5.744 1.035 2.800 1.00 44.84 116 LEU A N 1
ATOM 928 C CA . LEU A 1 116 ? -5.699 2.510 2.727 1.00 44.84 116 LEU A CA 1
ATOM 929 C C . LEU A 1 116 ? -4.287 3.113 2.807 1.00 44.84 116 LEU A C 1
ATOM 931 O O . LEU A 1 116 ? -4.142 4.304 2.544 1.00 44.84 116 LEU A O 1
ATOM 935 N N . HIS A 1 117 ? -3.262 2.329 3.156 1.00 57.50 117 HIS A N 1
ATOM 936 C CA . HIS A 1 117 ? -1.877 2.811 3.310 1.00 57.50 117 HIS A CA 1
ATOM 937 C C . HIS A 1 117 ? -0.961 2.384 2.154 1.00 57.50 117 HIS A C 1
ATOM 939 O O . HIS A 1 117 ? 0.253 2.449 2.283 1.00 57.50 117 HIS A O 1
ATOM 945 N N . ALA A 1 118 ? -1.551 1.956 1.037 1.00 70.25 118 ALA A N 1
A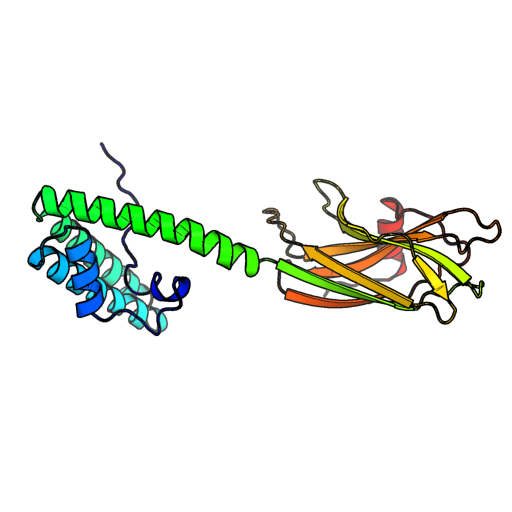TOM 946 C CA . ALA A 1 118 ? -0.829 1.474 -0.129 1.00 70.25 118 ALA A CA 1
ATOM 947 C C . ALA A 1 118 ? -0.514 2.597 -1.125 1.00 70.25 118 ALA A C 1
ATOM 949 O O . ALA A 1 118 ? -1.402 3.368 -1.521 1.00 70.25 118 ALA A O 1
ATOM 950 N N . ALA A 1 119 ? 0.723 2.641 -1.614 1.00 82.94 119 ALA A N 1
ATOM 951 C CA . ALA A 1 119 ? 1.058 3.331 -2.854 1.00 82.94 119 ALA A CA 1
ATOM 952 C C . ALA A 1 119 ? 0.946 2.348 -4.028 1.00 82.94 119 ALA A C 1
ATOM 954 O O . ALA A 1 119 ? 1.737 1.414 -4.156 1.00 82.94 119 ALA A O 1
ATOM 955 N N . ASN A 1 120 ? -0.022 2.581 -4.914 1.00 87.94 120 ASN A N 1
ATOM 956 C CA . ASN A 1 120 ? -0.212 1.815 -6.144 1.00 87.94 120 ASN A CA 1
ATOM 957 C C . ASN A 1 120 ? 0.476 2.547 -7.298 1.00 87.94 120 ASN A C 1
ATOM 959 O O . ASN A 1 120 ? 0.128 3.683 -7.623 1.00 87.94 120 ASN A O 1
ATOM 963 N N . ILE A 1 121 ? 1.470 1.915 -7.914 1.00 89.19 121 ILE A N 1
ATOM 964 C CA . ILE A 1 121 ? 2.380 2.560 -8.859 1.00 89.19 121 ILE A CA 1
ATOM 965 C C . ILE A 1 121 ? 2.286 1.863 -10.213 1.00 89.19 121 ILE A C 1
ATOM 967 O O . ILE A 1 121 ? 2.689 0.712 -10.387 1.00 89.19 121 ILE A O 1
ATOM 971 N N . HIS A 1 122 ? 1.811 2.607 -11.204 1.00 93.12 122 HIS A N 1
ATOM 972 C CA . HIS A 1 122 ? 1.758 2.214 -12.603 1.00 93.12 122 HIS A CA 1
ATOM 973 C C . HIS A 1 122 ? 2.883 2.913 -13.363 1.00 93.12 122 HIS A C 1
ATOM 975 O O . HIS A 1 122 ? 2.868 4.131 -13.532 1.00 93.12 122 HIS A O 1
ATOM 981 N N . ILE A 1 123 ? 3.853 2.150 -13.861 1.00 92.81 123 ILE A N 1
ATOM 982 C CA . ILE A 1 123 ? 4.973 2.680 -14.645 1.00 92.81 123 ILE A CA 1
ATOM 983 C C . ILE A 1 123 ? 4.838 2.191 -16.077 1.00 92.81 123 ILE A C 1
ATOM 985 O O . ILE A 1 123 ? 4.676 0.995 -16.312 1.00 92.81 123 ILE A O 1
ATOM 989 N N . SER A 1 124 ? 4.936 3.088 -17.052 1.00 94.38 124 SER A N 1
ATOM 990 C CA . SER A 1 124 ? 4.935 2.696 -18.463 1.00 94.38 124 SER A CA 1
ATOM 991 C C . SER A 1 124 ? 5.779 3.623 -19.321 1.00 94.38 124 SER A C 1
ATOM 993 O O . SER A 1 124 ? 6.014 4.780 -18.973 1.00 94.38 124 SER A O 1
ATOM 995 N N . GLY A 1 125 ? 6.220 3.132 -20.474 1.00 93.25 125 GLY A N 1
ATOM 996 C CA . GLY A 1 125 ? 6.890 3.987 -21.441 1.00 93.25 125 GLY A CA 1
ATOM 997 C C . GLY A 1 125 ? 7.434 3.257 -22.654 1.00 93.25 125 GLY A C 1
ATOM 998 O O . GLY A 1 125 ? 7.187 2.066 -22.872 1.00 93.25 125 GLY A O 1
ATOM 999 N N . LYS A 1 126 ? 8.130 4.025 -23.490 1.00 94.25 126 LYS A N 1
ATOM 1000 C CA . LYS A 1 126 ? 8.778 3.552 -24.714 1.00 94.25 126 LYS A CA 1
ATOM 1001 C C . LYS A 1 126 ? 10.176 3.040 -24.405 1.00 94.25 126 LYS A C 1
ATOM 1003 O O . LYS A 1 126 ? 10.891 3.635 -23.599 1.00 94.25 126 LYS A O 1
ATOM 1008 N N . ILE A 1 127 ? 10.576 1.986 -25.106 1.00 94.38 127 ILE A N 1
ATOM 1009 C CA . ILE A 1 127 ? 11.955 1.508 -25.091 1.00 94.38 127 ILE A CA 1
ATOM 1010 C C . ILE A 1 127 ? 12.599 1.814 -26.438 1.00 94.38 127 ILE A C 1
ATOM 1012 O O . ILE A 1 127 ? 12.171 1.336 -27.487 1.00 94.38 127 ILE A O 1
ATOM 1016 N N . GLU A 1 128 ? 13.669 2.592 -26.414 1.00 94.00 128 GLU A N 1
ATOM 1017 C CA . GLU A 1 128 ? 14.542 2.747 -27.564 1.00 94.00 128 GLU A CA 1
ATOM 1018 C C . GLU A 1 128 ? 15.523 1.575 -27.599 1.00 94.00 128 GLU A C 1
ATOM 1020 O O . GLU A 1 128 ? 16.407 1.429 -26.753 1.00 94.00 128 GLU A O 1
ATOM 1025 N N . CYS A 1 129 ? 15.353 0.723 -28.604 1.00 91.81 129 CYS A N 1
ATOM 1026 C CA . CYS A 1 129 ? 16.264 -0.358 -28.929 1.00 91.81 129 C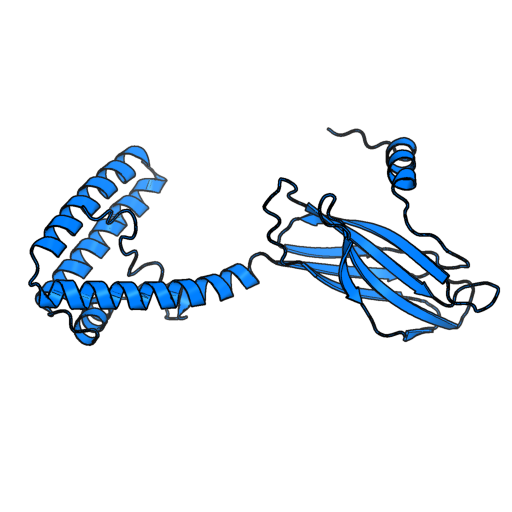YS A CA 1
ATOM 1027 C C . CYS A 1 129 ? 16.556 -0.325 -30.430 1.00 91.81 129 CYS A C 1
ATOM 1029 O O . CYS A 1 129 ? 15.649 -0.158 -31.242 1.00 91.81 129 CYS A O 1
ATOM 1031 N N . SER A 1 130 ? 17.822 -0.493 -30.809 1.00 91.69 130 SER A N 1
ATOM 1032 C CA . SER A 1 130 ? 18.229 -0.571 -32.223 1.00 91.69 130 SER A CA 1
ATOM 1033 C C . SER A 1 130 ? 17.788 -1.859 -32.937 1.00 91.69 130 SER A C 1
ATOM 1035 O O . SER A 1 130 ? 17.861 -1.931 -34.163 1.00 91.69 130 SER A O 1
ATOM 1037 N N . LYS A 1 131 ? 17.340 -2.878 -32.195 1.00 93.19 131 LYS A N 1
ATOM 1038 C CA . LYS A 1 131 ? 16.873 -4.158 -32.743 1.00 93.19 131 LYS A CA 1
ATOM 1039 C C . LYS A 1 131 ? 15.374 -4.123 -32.991 1.00 93.19 131 LYS A C 1
ATOM 1041 O O . LYS A 1 131 ? 14.646 -3.516 -32.228 1.00 93.19 131 LYS A O 1
ATOM 1046 N N . THR A 1 132 ? 14.903 -4.851 -34.001 1.00 94.75 132 THR A N 1
ATOM 1047 C CA . THR A 1 132 ? 13.461 -5.035 -34.245 1.00 94.75 132 THR A CA 1
ATOM 1048 C C . THR A 1 132 ? 12.804 -5.961 -33.218 1.00 94.75 132 THR A C 1
ATOM 1050 O O . THR A 1 132 ? 11.619 -5.810 -32.931 1.00 94.75 132 THR A O 1
ATOM 1053 N N . LEU A 1 133 ? 13.568 -6.917 -32.680 1.00 95.25 133 LEU A N 1
ATOM 1054 C CA . LEU A 1 133 ? 13.141 -7.893 -31.683 1.00 95.25 133 LEU A CA 1
ATOM 1055 C C . LEU A 1 133 ? 14.242 -8.048 -30.631 1.00 95.25 133 LEU A C 1
ATOM 1057 O O . LEU A 1 133 ? 15.411 -8.220 -30.985 1.00 95.25 133 LEU A O 1
ATOM 1061 N N . PHE A 1 134 ? 13.876 -8.003 -29.354 1.00 94.88 134 PHE A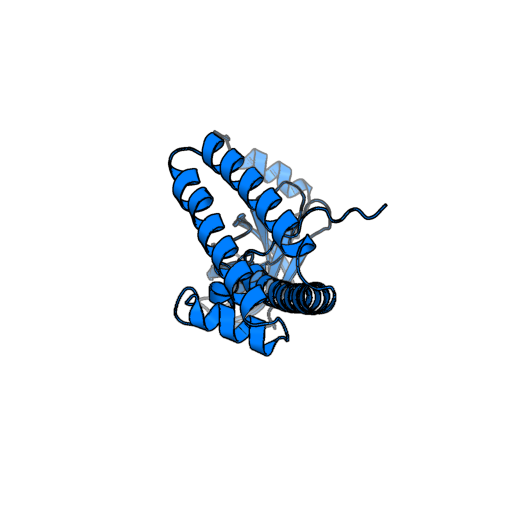 N 1
ATOM 1062 C CA . PHE A 1 134 ? 14.756 -8.377 -28.247 1.00 94.88 134 PHE A CA 1
ATOM 1063 C C . PHE A 1 134 ? 13.932 -8.868 -27.057 1.00 94.88 134 PHE A C 1
ATOM 1065 O O . PHE A 1 134 ? 12.737 -8.592 -26.968 1.00 94.88 134 PHE A O 1
ATOM 1072 N N . SER A 1 135 ? 14.578 -9.571 -26.137 1.00 93.00 135 SER A N 1
ATOM 1073 C CA . SER A 1 135 ? 13.962 -10.079 -24.914 1.00 93.00 135 SER A CA 1
ATOM 1074 C C . SER A 1 135 ? 14.369 -9.209 -23.739 1.00 93.00 135 SER A C 1
ATOM 1076 O O . SER A 1 135 ? 15.524 -8.775 -23.653 1.00 93.00 135 SER A O 1
ATOM 1078 N N . PHE A 1 136 ? 13.453 -8.979 -22.808 1.00 89.94 136 PHE A N 1
ATOM 1079 C CA . PHE A 1 136 ? 13.791 -8.337 -21.550 1.00 89.94 136 PHE A CA 1
ATOM 1080 C C . PHE A 1 136 ? 12.880 -8.757 -20.409 1.00 89.94 136 PHE A C 1
ATOM 1082 O O . PHE A 1 136 ? 11.829 -9.356 -20.611 1.00 89.94 136 PHE A O 1
ATOM 1089 N N . LEU A 1 137 ? 13.308 -8.441 -19.196 1.00 88.38 137 LEU A N 1
ATOM 1090 C CA . LEU A 1 137 ? 12.480 -8.468 -18.005 1.00 88.38 137 LEU A CA 1
ATOM 1091 C C . LEU A 1 137 ? 12.683 -7.159 -17.249 1.00 88.38 137 LEU A C 1
ATOM 1093 O O . LEU A 1 137 ? 13.764 -6.570 -17.272 1.00 88.38 137 LEU A O 1
ATOM 1097 N N . VAL A 1 138 ? 11.623 -6.719 -16.591 1.00 90.06 138 VAL A N 1
ATOM 1098 C CA . VAL A 1 138 ? 11.575 -5.502 -15.787 1.00 90.06 138 VAL A CA 1
ATOM 1099 C C . VAL A 1 138 ? 11.303 -5.838 -14.322 1.00 90.06 138 VAL A C 1
ATOM 1101 O O . VAL A 1 138 ? 10.493 -6.728 -14.031 1.00 90.06 138 VAL A O 1
ATOM 1104 N N . ALA A 1 139 ? 11.962 -5.124 -13.418 1.00 85.56 139 ALA A N 1
ATOM 1105 C CA . ALA A 1 139 ? 11.677 -5.107 -11.990 1.00 85.56 139 ALA A CA 1
ATOM 1106 C C . ALA A 1 139 ? 11.447 -3.669 -11.519 1.00 85.56 139 ALA A C 1
ATOM 1108 O O . ALA A 1 139 ? 12.052 -2.745 -12.060 1.00 85.56 139 ALA A O 1
ATOM 1109 N N . VAL A 1 140 ? 10.582 -3.499 -10.519 1.00 86.62 140 VAL A N 1
ATOM 1110 C CA . VAL A 1 140 ? 10.401 -2.227 -9.804 1.00 86.62 140 VAL A CA 1
ATOM 1111 C C . VAL A 1 140 ? 10.983 -2.404 -8.412 1.00 86.62 140 VAL A C 1
ATOM 1113 O O . VAL A 1 140 ? 10.757 -3.443 -7.782 1.00 86.62 140 VAL A O 1
ATOM 1116 N N . LYS A 1 141 ? 11.745 -1.413 -7.963 1.00 85.25 141 LYS A N 1
ATOM 1117 C CA . LYS A 1 141 ? 12.345 -1.385 -6.634 1.00 85.25 141 LYS A CA 1
ATOM 1118 C C . LYS A 1 141 ? 11.995 -0.085 -5.925 1.00 85.25 141 LYS A C 1
ATOM 1120 O O . LYS A 1 141 ? 11.899 0.962 -6.566 1.00 85.25 141 LYS A O 1
ATOM 1125 N N . GLU A 1 142 ? 11.829 -0.206 -4.626 1.00 80.69 142 GLU A N 1
ATOM 1126 C CA . GLU A 1 142 ? 11.841 0.875 -3.653 1.00 80.69 142 GLU A CA 1
ATOM 1127 C C . GLU A 1 142 ? 13.290 1.012 -3.153 1.00 80.69 142 GLU A C 1
ATOM 1129 O O . GLU A 1 142 ? 14.011 0.009 -3.092 1.00 80.69 142 GLU A O 1
ATOM 1134 N N . PHE A 1 143 ? 13.763 2.234 -2.919 1.00 72.62 143 PHE A N 1
ATOM 1135 C CA . PHE A 1 143 ? 15.055 2.458 -2.279 1.00 72.62 143 PHE A CA 1
ATOM 1136 C C . PHE A 1 143 ? 14.845 3.042 -0.890 1.00 72.62 143 PHE A C 1
ATOM 1138 O O . PHE A 1 143 ? 14.604 4.244 -0.759 1.00 72.62 143 PHE A O 1
ATOM 1145 N N . ASP A 1 144 ? 15.097 2.217 0.120 1.00 64.62 144 ASP A N 1
ATOM 1146 C CA . ASP A 1 144 ? 15.308 2.689 1.473 1.00 64.62 144 ASP A CA 1
ATOM 1147 C C . ASP A 1 144 ? 16.808 2.830 1.775 1.00 64.62 144 ASP A C 1
ATOM 1149 O O . ASP A 1 144 ? 17.636 1.929 1.589 1.00 64.62 144 ASP A O 1
ATOM 1153 N N . TRP A 1 145 ? 17.145 4.010 2.286 1.00 51.97 145 TRP A N 1
ATOM 1154 C CA . TRP A 1 145 ? 18.474 4.390 2.734 1.00 51.97 145 TRP A CA 1
ATOM 1155 C C . TRP A 1 145 ? 19.003 3.507 3.875 1.00 51.97 145 TRP A C 1
ATOM 1157 O O . TRP A 1 145 ? 20.222 3.351 4.001 1.00 51.97 145 TRP A O 1
ATOM 1167 N N . HIS A 1 146 ? 18.126 2.957 4.722 1.00 47.41 146 HIS A N 1
ATOM 1168 C CA . HIS A 1 146 ? 18.524 2.264 5.951 1.00 47.41 146 HIS A CA 1
ATOM 1169 C C . HIS A 1 146 ? 18.543 0.736 5.823 1.00 47.41 146 HIS A C 1
ATOM 1171 O O . HIS A 1 146 ? 19.405 0.100 6.441 1.00 47.41 146 HIS A O 1
ATOM 1177 N N . PHE A 1 147 ? 17.662 0.147 5.013 1.00 49.47 147 PHE A N 1
ATOM 1178 C CA . PHE A 1 147 ? 17.474 -1.304 4.928 1.00 49.47 147 PHE A CA 1
ATOM 1179 C C . PHE A 1 147 ? 17.794 -1.907 3.548 1.00 49.47 147 PHE A C 1
ATOM 1181 O O . PHE A 1 147 ? 17.926 -3.130 3.431 1.00 49.47 147 PHE A O 1
ATOM 1188 N N . GLY A 1 148 ? 18.095 -1.070 2.548 1.00 52.91 148 GLY A N 1
ATOM 1189 C CA . GLY A 1 148 ? 18.459 -1.490 1.194 1.00 52.91 148 GLY A CA 1
ATOM 1190 C C . GLY A 1 148 ? 17.247 -1.631 0.269 1.00 52.91 148 GLY A C 1
ATOM 1191 O O . GLY A 1 148 ? 16.111 -1.460 0.679 1.00 52.91 148 GLY A O 1
ATOM 1192 N N . ASN A 1 149 ? 17.493 -1.899 -1.018 1.00 55.00 149 ASN A N 1
ATOM 1193 C CA . ASN A 1 149 ? 16.438 -1.799 -2.030 1.00 55.00 149 ASN A CA 1
ATOM 1194 C C . ASN A 1 149 ? 15.420 -2.942 -1.924 1.00 55.00 149 ASN A C 1
ATOM 1196 O O . ASN A 1 149 ? 15.723 -4.080 -2.322 1.00 55.00 149 ASN A O 1
ATOM 1200 N N . ASP A 1 150 ? 14.190 -2.623 -1.535 1.00 65.06 150 ASP A N 1
ATOM 1201 C CA . ASP A 1 150 ? 13.100 -3.583 -1.548 1.00 65.06 150 ASP A CA 1
ATOM 1202 C C . ASP A 1 150 ? 12.570 -3.808 -2.960 1.00 65.06 150 ASP A C 1
ATOM 1204 O O . ASP A 1 150 ? 12.199 -2.908 -3.720 1.00 65.06 150 ASP A O 1
ATOM 1208 N N . ARG A 1 151 ? 12.568 -5.080 -3.364 1.00 63.41 151 ARG A N 1
ATOM 1209 C CA . ARG A 1 151 ? 12.108 -5.481 -4.692 1.00 63.41 151 ARG A CA 1
ATOM 1210 C C . ARG A 1 151 ? 10.599 -5.687 -4.674 1.00 63.41 151 ARG A C 1
ATOM 1212 O O . ARG A 1 151 ? 10.121 -6.766 -4.343 1.00 63.41 151 ARG A O 1
ATOM 1219 N N . LEU A 1 152 ? 9.882 -4.671 -5.136 1.00 71.25 152 LEU A N 1
ATOM 1220 C CA . LEU A 1 152 ? 8.420 -4.620 -5.152 1.00 71.25 152 LEU A CA 1
ATOM 1221 C C . LEU A 1 152 ? 7.790 -5.498 -6.239 1.00 71.25 152 LEU A C 1
ATOM 1223 O O . LEU A 1 152 ? 6.741 -6.107 -6.047 1.00 71.25 152 LEU A O 1
ATOM 1227 N N . TYR A 1 153 ? 8.417 -5.557 -7.417 1.00 75.19 153 TYR A N 1
ATOM 1228 C CA . TYR A 1 153 ? 7.874 -6.276 -8.570 1.00 75.19 153 TYR A CA 1
ATOM 1229 C C . TYR A 1 153 ? 8.976 -6.886 -9.427 1.00 75.19 153 TYR A C 1
ATOM 1231 O O . TYR A 1 153 ? 10.059 -6.325 -9.587 1.00 75.19 153 TYR A O 1
ATOM 1239 N N . THR A 1 154 ? 8.694 -8.032 -10.047 1.00 79.75 154 THR A N 1
ATOM 1240 C CA . THR A 1 154 ? 9.517 -8.598 -11.120 1.00 79.75 154 THR A CA 1
ATOM 1241 C C . THR A 1 154 ? 8.638 -9.322 -12.127 1.00 79.75 154 THR A C 1
ATOM 1243 O O . THR A 1 154 ? 7.885 -10.232 -11.791 1.00 79.75 154 THR A O 1
ATOM 1246 N N . SER A 1 155 ? 8.762 -8.928 -13.388 1.00 74.94 155 SER A N 1
ATOM 1247 C CA . SER A 1 155 ? 8.112 -9.611 -14.506 1.00 74.94 155 SER A CA 1
ATOM 1248 C C . SER A 1 155 ? 8.828 -10.913 -14.881 1.00 74.94 155 SER A C 1
ATOM 1250 O O . SER A 1 155 ? 10.023 -11.094 -14.642 1.00 74.94 155 SER A O 1
ATOM 1252 N N . LYS A 1 156 ? 8.103 -11.813 -15.552 1.00 79.31 156 LYS A N 1
ATOM 1253 C CA . LYS A 1 156 ? 8.738 -12.864 -16.364 1.00 79.31 156 LYS A CA 1
ATOM 1254 C C . LYS A 1 156 ? 9.428 -12.219 -17.573 1.00 79.31 156 LYS A C 1
ATOM 1256 O O . LYS A 1 156 ? 8.986 -11.150 -17.970 1.00 79.31 156 LYS A O 1
ATOM 1261 N N . PRO A 1 157 ? 10.439 -12.848 -18.194 1.00 82.44 157 PRO A N 1
ATOM 1262 C CA . PRO A 1 157 ? 10.982 -12.376 -19.464 1.00 82.44 157 PRO A CA 1
ATOM 1263 C C . PRO A 1 157 ? 9.923 -12.350 -20.570 1.00 82.44 157 PRO A C 1
ATOM 1265 O O . PRO A 1 157 ? 9.093 -13.257 -20.656 1.00 82.44 157 PRO A O 1
ATOM 1268 N N . TYR A 1 158 ? 9.974 -11.336 -21.427 1.00 85.06 158 TYR A N 1
ATOM 1269 C CA . TYR A 1 158 ? 9.111 -11.183 -22.592 1.00 85.06 158 TYR A CA 1
ATOM 1270 C C . TYR A 1 158 ? 9.908 -10.709 -23.799 1.00 85.06 158 TYR A C 1
ATOM 1272 O O . TYR A 1 158 ? 10.852 -9.925 -23.685 1.00 85.06 158 TYR A O 1
ATOM 1280 N N . ASP A 1 159 ? 9.495 -11.195 -24.964 1.00 91.94 159 ASP A N 1
ATOM 1281 C CA . ASP A 1 159 ? 9.996 -10.736 -26.249 1.00 91.94 159 ASP A CA 1
ATOM 1282 C C . ASP A 1 159 ? 9.227 -9.491 -26.687 1.00 91.94 159 ASP A C 1
ATOM 1284 O O . ASP A 1 159 ? 7.999 -9.426 -26.607 1.00 91.94 159 ASP A O 1
ATOM 1288 N N . SER A 1 160 ? 9.960 -8.493 -27.160 1.00 92.56 160 SER A N 1
ATOM 1289 C CA . SER A 1 160 ? 9.424 -7.200 -27.554 1.00 92.56 160 SER A CA 1
ATOM 1290 C C . SER A 1 160 ? 9.673 -6.929 -29.018 1.00 92.56 160 SER A C 1
ATOM 1292 O O . SER A 1 160 ? 10.817 -6.933 -29.471 1.00 92.56 160 SER A O 1
ATOM 1294 N N . LEU A 1 161 ? 8.595 -6.637 -29.738 1.00 94.38 161 LEU A N 1
ATOM 1295 C CA . LEU A 1 161 ? 8.616 -6.262 -31.143 1.00 94.38 161 LEU A CA 1
ATOM 1296 C C . LEU A 1 161 ? 8.513 -4.740 -31.282 1.00 94.38 161 LEU A C 1
ATOM 1298 O O . LEU A 1 161 ? 7.758 -4.107 -30.550 1.00 94.38 161 LEU A O 1
ATOM 1302 N N . TYR A 1 162 ? 9.245 -4.161 -32.231 1.00 92.06 162 TYR A N 1
ATOM 1303 C CA . TYR A 1 162 ? 9.172 -2.731 -32.525 1.00 92.06 162 TYR A CA 1
ATOM 1304 C C . TYR A 1 162 ? 7.747 -2.305 -32.963 1.00 92.06 162 TYR A C 1
ATOM 1306 O O . TYR A 1 162 ? 7.165 -2.975 -33.821 1.00 92.06 162 TYR A O 1
ATOM 1314 N N . PRO A 1 163 ? 7.197 -1.173 -32.474 1.00 94.12 163 PRO A N 1
ATOM 1315 C CA . PRO A 1 163 ? 7.776 -0.264 -31.483 1.00 94.12 163 PRO A CA 1
ATOM 1316 C C . PRO A 1 163 ? 7.736 -0.858 -30.071 1.00 94.12 163 PRO A C 1
ATOM 1318 O O . PRO A 1 163 ? 6.736 -1.433 -29.651 1.00 94.12 163 PRO A O 1
ATOM 1321 N N . HIS A 1 164 ? 8.828 -0.694 -29.325 1.00 95.06 164 HIS A N 1
ATOM 1322 C CA . HIS A 1 164 ? 8.966 -1.331 -28.020 1.00 95.06 164 HIS A CA 1
ATOM 1323 C C . HIS A 1 164 ? 8.337 -0.497 -26.909 1.00 95.06 164 HIS A C 1
ATOM 1325 O O . HIS A 1 164 ? 8.578 0.707 -26.786 1.00 95.06 164 HIS A O 1
ATOM 1331 N N . HIS A 1 165 ? 7.580 -1.178 -26.058 1.00 95.12 165 HIS A N 1
ATOM 1332 C CA . HIS A 1 165 ? 6.907 -0.604 -24.905 1.00 95.12 165 HIS A CA 1
ATOM 1333 C C . HIS A 1 165 ? 7.008 -1.547 -23.716 1.00 95.12 165 HIS A C 1
ATOM 1335 O O . HIS A 1 165 ? 7.196 -2.756 -23.881 1.00 95.12 165 HIS A O 1
ATOM 1341 N N . TYR A 1 166 ? 6.837 -0.992 -22.524 1.00 93.88 166 TYR A N 1
ATOM 1342 C CA . TYR A 1 166 ? 6.670 -1.780 -21.316 1.00 93.88 166 TYR A CA 1
ATOM 1343 C C . TYR A 1 166 ? 5.672 -1.126 -20.367 1.00 93.88 166 TYR A C 1
ATOM 1345 O O . TYR A 1 166 ? 5.414 0.081 -20.426 1.00 93.88 166 TYR A O 1
ATOM 1353 N N . SER A 1 167 ? 5.137 -1.952 -19.477 1.00 93.56 167 SER A N 1
ATOM 1354 C CA . SER A 1 167 ? 4.336 -1.532 -18.339 1.00 93.56 167 SER A CA 1
ATOM 1355 C C . SER A 1 167 ? 4.682 -2.400 -17.137 1.00 93.56 167 SER A C 1
ATOM 1357 O O . SER A 1 167 ? 4.838 -3.615 -17.275 1.00 93.56 167 SER A O 1
ATOM 1359 N N . ALA A 1 168 ? 4.775 -1.786 -15.969 1.00 90.88 168 ALA A N 1
ATOM 1360 C CA . ALA A 1 168 ? 4.964 -2.455 -14.696 1.00 90.88 168 ALA A CA 1
ATOM 1361 C C . ALA A 1 168 ? 3.970 -1.896 -13.676 1.00 90.88 168 ALA A C 1
ATOM 1363 O O . ALA A 1 168 ? 3.623 -0.715 -13.719 1.00 90.88 168 ALA A O 1
ATOM 1364 N N . TYR A 1 169 ? 3.522 -2.769 -12.782 1.00 89.62 169 TYR A N 1
ATOM 1365 C CA . TYR A 1 169 ? 2.663 -2.427 -11.661 1.00 89.62 169 TYR A CA 1
ATOM 1366 C C . TYR A 1 169 ? 3.352 -2.875 -10.380 1.00 89.62 169 TYR A C 1
ATOM 1368 O O . TYR A 1 169 ? 3.841 -4.006 -10.318 1.00 89.62 169 TYR A O 1
ATOM 1376 N N . ALA A 1 170 ? 3.403 -1.990 -9.395 1.00 87.81 170 ALA A N 1
ATOM 1377 C CA . ALA A 1 170 ? 3.933 -2.274 -8.075 1.00 87.81 170 ALA A CA 1
ATOM 1378 C C . ALA A 1 170 ? 3.003 -1.688 -7.014 1.00 87.81 170 ALA A C 1
ATOM 1380 O O . ALA A 1 170 ? 2.410 -0.631 -7.217 1.00 87.81 170 ALA A O 1
ATOM 1381 N N . GLU A 1 171 ? 2.905 -2.384 -5.893 1.00 84.62 171 GLU A N 1
ATOM 1382 C CA . GLU A 1 171 ? 2.199 -1.939 -4.700 1.00 84.62 171 GLU A CA 1
ATOM 1383 C C . GLU A 1 171 ? 3.229 -1.866 -3.573 1.00 84.62 171 GLU A C 1
ATOM 1385 O O . GLU A 1 171 ? 4.018 -2.800 -3.403 1.00 84.62 171 GLU A O 1
ATOM 1390 N N . VAL A 1 172 ? 3.259 -0.742 -2.859 1.00 77.81 172 VAL A N 1
ATOM 1391 C CA . VAL A 1 172 ? 4.145 -0.524 -1.711 1.00 77.81 172 VAL A CA 1
ATOM 1392 C C . VAL A 1 172 ? 3.281 -0.295 -0.492 1.00 77.81 172 VAL A C 1
ATOM 1394 O O . VAL A 1 172 ? 2.533 0.681 -0.445 1.00 77.81 172 VAL A O 1
ATOM 1397 N N . ASN A 1 173 ? 3.405 -1.204 0.470 1.00 71.44 173 ASN A N 1
ATOM 1398 C CA . ASN A 1 173 ? 2.655 -1.194 1.724 1.00 71.44 173 ASN A CA 1
ATOM 1399 C C . ASN A 1 173 ? 3.617 -1.170 2.909 1.00 71.44 173 ASN A C 1
ATOM 1401 O O . ASN A 1 173 ? 3.378 -1.859 3.902 1.00 71.44 173 ASN A O 1
ATOM 1405 N N . ASP A 1 174 ? 4.733 -0.452 2.767 1.00 64.00 174 ASP A N 1
ATOM 1406 C CA . ASP A 1 174 ? 5.730 -0.413 3.824 1.00 64.00 174 ASP A CA 1
ATOM 1407 C C . ASP A 1 174 ? 5.409 0.671 4.847 1.00 64.00 174 ASP A C 1
ATOM 1409 O O . ASP A 1 174 ? 5.173 1.832 4.508 1.00 64.00 174 ASP A O 1
ATOM 1413 N N . VAL A 1 175 ? 5.397 0.282 6.115 1.00 51.84 175 VAL A N 1
ATOM 1414 C CA . VAL A 1 175 ? 5.183 1.190 7.240 1.00 51.84 175 VAL A CA 1
ATOM 1415 C C . VAL A 1 175 ? 6.558 1.571 7.763 1.00 51.84 175 VAL A C 1
ATOM 1417 O O . VAL A 1 175 ? 6.908 1.258 8.899 1.00 51.84 175 VAL A O 1
ATOM 1420 N N . ASP A 1 176 ? 7.361 2.223 6.927 1.00 51.91 176 ASP A N 1
ATOM 1421 C CA . ASP A 1 176 ? 8.632 2.755 7.397 1.00 51.91 176 ASP A CA 1
ATOM 1422 C C . ASP A 1 176 ? 8.356 3.940 8.326 1.00 51.91 176 ASP A C 1
ATOM 1424 O O . ASP A 1 176 ? 7.965 5.036 7.915 1.00 51.91 176 ASP A O 1
ATOM 1428 N N . GLU A 1 177 ? 8.539 3.687 9.624 1.00 45.19 177 GLU A N 1
ATOM 1429 C CA . GLU A 1 177 ? 8.297 4.613 10.738 1.00 45.19 177 GLU A CA 1
ATOM 1430 C C . GLU A 1 177 ? 9.271 5.812 10.763 1.00 45.19 177 GLU A C 1
ATOM 1432 O O . GLU A 1 177 ? 9.170 6.679 11.635 1.00 45.19 177 GLU A O 1
ATOM 1437 N N . LEU A 1 178 ? 10.224 5.887 9.827 1.00 47.59 178 LEU A N 1
ATOM 1438 C CA . LEU A 1 178 ? 11.348 6.822 9.864 1.00 47.59 178 LEU A CA 1
ATOM 1439 C C . LEU A 1 178 ? 11.275 7.873 8.741 1.00 47.59 178 LEU A C 1
ATOM 1441 O O . LEU A 1 178 ? 11.831 7.717 7.663 1.00 47.59 178 LEU A O 1
ATOM 1445 N N . GLU A 1 179 ? 10.611 8.984 9.067 1.00 49.88 179 GLU A N 1
ATOM 1446 C CA . GLU A 1 179 ? 10.784 10.366 8.564 1.00 49.88 179 GLU A CA 1
ATOM 1447 C C . GLU A 1 179 ? 10.729 10.688 7.053 1.00 49.88 179 GLU A C 1
ATOM 1449 O O . GLU A 1 179 ? 10.660 11.876 6.727 1.00 49.88 179 GLU A O 1
ATOM 1454 N N . ASN A 1 180 ? 10.686 9.728 6.123 1.00 58.22 180 ASN A N 1
ATOM 1455 C CA . ASN A 1 180 ? 10.581 10.032 4.690 1.00 58.22 180 ASN A CA 1
ATOM 1456 C C . ASN A 1 180 ? 9.162 9.764 4.169 1.00 58.22 180 ASN A C 1
ATOM 1458 O O . ASN A 1 180 ? 8.742 8.624 4.005 1.00 58.22 180 ASN A O 1
ATOM 1462 N N . ASP A 1 181 ? 8.409 10.826 3.863 1.00 68.56 181 ASP A N 1
ATOM 1463 C CA . ASP A 1 181 ? 7.018 10.739 3.386 1.00 68.56 181 ASP A CA 1
ATOM 1464 C C . ASP A 1 181 ? 6.886 10.208 1.943 1.00 68.56 181 ASP A C 1
ATOM 1466 O O . ASP A 1 181 ? 5.792 10.224 1.358 1.00 68.56 181 ASP A O 1
ATOM 1470 N N . LYS A 1 182 ? 8.002 9.774 1.344 1.00 76.62 182 LYS A N 1
ATOM 1471 C CA . LYS A 1 182 ? 8.123 9.401 -0.062 1.00 76.62 182 LYS A CA 1
ATOM 1472 C C . LYS A 1 182 ? 8.975 8.157 -0.257 1.00 76.62 182 LYS A C 1
ATOM 1474 O O . LYS A 1 182 ? 10.064 8.063 0.295 1.00 76.62 182 LYS A O 1
ATOM 1479 N N . TYR A 1 183 ? 8.507 7.310 -1.164 1.00 81.06 183 TYR A N 1
ATOM 1480 C CA . TYR A 1 183 ? 9.268 6.218 -1.747 1.00 81.06 183 TYR A CA 1
ATOM 1481 C C . TYR A 1 183 ? 10.031 6.699 -2.974 1.00 81.06 183 TYR A C 1
ATOM 1483 O O . TYR A 1 183 ? 9.498 7.455 -3.804 1.00 81.06 183 TYR A O 1
ATOM 1491 N N . GLU A 1 184 ? 11.260 6.220 -3.122 1.00 84.31 184 GLU A N 1
ATOM 1492 C CA . GLU A 1 184 ? 12.065 6.456 -4.312 1.00 84.31 184 GLU A CA 1
ATOM 1493 C C . GLU A 1 184 ? 12.021 5.235 -5.227 1.00 84.31 184 GLU A C 1
ATOM 1495 O O . GLU A 1 184 ? 12.433 4.135 -4.872 1.00 84.31 184 GLU A O 1
ATOM 1500 N N . ILE A 1 185 ? 11.482 5.427 -6.429 1.00 87.38 185 ILE A N 1
ATOM 1501 C CA . ILE A 1 185 ? 11.106 4.326 -7.308 1.00 87.38 185 ILE A CA 1
ATOM 1502 C C . ILE A 1 185 ? 12.136 4.150 -8.411 1.00 87.38 185 ILE A C 1
ATOM 1504 O O . ILE A 1 185 ? 12.372 5.049 -9.227 1.00 87.38 185 ILE A O 1
ATOM 1508 N N . PHE A 1 186 ? 12.684 2.944 -8.486 1.00 88.12 186 PHE A N 1
ATOM 1509 C CA . PHE A 1 186 ? 13.631 2.515 -9.504 1.00 88.12 186 PHE A CA 1
ATOM 1510 C C . PHE A 1 186 ? 13.022 1.445 -10.391 1.00 88.12 186 PHE A C 1
ATOM 1512 O O . PHE A 1 186 ? 12.201 0.629 -9.967 1.00 88.12 186 PHE A O 1
ATOM 1519 N N . VAL A 1 187 ? 13.472 1.424 -11.640 1.00 90.50 187 VAL A N 1
ATOM 1520 C CA . VAL A 1 187 ? 13.163 0.354 -12.577 1.00 90.50 187 VAL A CA 1
ATOM 1521 C C . VAL A 1 187 ? 14.457 -0.241 -13.093 1.00 90.50 187 VAL A C 1
ATOM 1523 O O . VAL A 1 187 ? 15.294 0.453 -13.674 1.00 90.50 187 VAL A O 1
ATOM 1526 N N . SER A 1 188 ? 14.589 -1.551 -12.914 1.00 89.94 188 SER A N 1
ATOM 1527 C CA . SER A 1 188 ? 15.706 -2.323 -13.443 1.00 89.94 188 SER A CA 1
ATOM 1528 C C . SER A 1 188 ? 15.253 -3.173 -14.624 1.00 89.94 188 SER A C 1
ATOM 1530 O O . SER A 1 188 ? 14.190 -3.796 -14.603 1.00 89.94 188 SER A O 1
ATOM 1532 N N . PHE A 1 189 ? 16.095 -3.236 -15.644 1.00 91.69 189 PHE A N 1
ATOM 1533 C CA . PHE A 1 189 ? 15.929 -4.037 -16.840 1.00 91.69 189 PHE A CA 1
ATOM 1534 C C . PHE A 1 189 ? 17.061 -5.050 -16.925 1.00 91.69 189 PHE A C 1
ATOM 1536 O O . PHE A 1 189 ? 18.233 -4.687 -16.856 1.00 91.69 189 PHE A O 1
ATOM 1543 N N . TRP A 1 190 ? 16.717 -6.306 -17.184 1.00 91.38 190 TRP A N 1
ATOM 1544 C CA . TRP A 1 190 ? 17.643 -7.240 -17.811 1.00 91.38 190 TRP A CA 1
ATOM 1545 C C . TRP A 1 190 ? 17.192 -7.382 -19.253 1.00 91.38 190 TRP A C 1
ATOM 1547 O O . TRP A 1 190 ? 16.008 -7.609 -19.489 1.00 91.38 190 TRP A O 1
ATOM 1557 N N . HIS A 1 191 ? 18.086 -7.217 -20.222 1.00 92.81 191 HIS A N 1
ATOM 1558 C CA . HIS A 1 191 ? 17.694 -7.175 -21.630 1.00 92.81 191 HIS A CA 1
ATOM 1559 C C . HIS A 1 191 ? 18.763 -7.721 -22.571 1.00 92.81 191 HIS A C 1
ATOM 1561 O O . HIS A 1 191 ? 19.958 -7.643 -22.295 1.00 92.81 191 HIS A O 1
ATOM 1567 N N . THR A 1 192 ? 18.331 -8.189 -23.742 1.00 93.56 192 THR A N 1
ATOM 1568 C CA . THR A 1 192 ? 19.207 -8.610 -24.848 1.00 93.56 192 THR A CA 1
ATOM 1569 C C . THR A 1 192 ? 19.351 -7.542 -25.935 1.00 93.56 192 THR A C 1
ATOM 1571 O O . THR A 1 192 ? 19.896 -7.813 -27.006 1.00 93.56 192 THR A O 1
ATOM 1574 N N . CYS A 1 193 ? 18.920 -6.295 -25.683 1.00 91.75 193 CYS A N 1
ATOM 1575 C CA . CYS A 1 193 ? 19.181 -5.140 -26.562 1.00 91.75 193 CYS A CA 1
ATOM 1576 C C . CYS A 1 193 ? 20.666 -4.691 -26.547 1.00 91.75 193 CYS A C 1
ATOM 1578 O O . CYS A 1 193 ? 21.003 -3.520 -26.425 1.00 91.75 193 CYS A O 1
ATOM 1580 N N . SER A 1 194 ? 21.594 -5.632 -26.637 1.00 89.44 194 SER A N 1
ATOM 1581 C CA . SER A 1 194 ? 23.041 -5.429 -26.655 1.00 89.44 194 SER A CA 1
ATOM 1582 C C . SER A 1 194 ? 23.597 -5.691 -28.052 1.00 89.44 194 SER A C 1
ATOM 1584 O O . SER A 1 194 ? 22.986 -6.397 -28.854 1.00 89.44 194 SER A O 1
ATOM 1586 N N . ARG A 1 195 ? 24.769 -5.140 -28.376 1.00 88.38 195 ARG A N 1
ATOM 1587 C CA . ARG A 1 195 ? 25.390 -5.397 -29.690 1.00 88.38 195 ARG A CA 1
ATOM 1588 C C . ARG A 1 195 ? 25.858 -6.846 -29.862 1.00 88.38 195 ARG A C 1
ATOM 1590 O O . ARG A 1 195 ? 26.015 -7.281 -30.993 1.00 88.38 195 ARG A O 1
ATOM 1597 N N . ASP A 1 196 ? 26.082 -7.562 -28.763 1.00 90.19 196 ASP A N 1
ATOM 1598 C CA . ASP A 1 196 ? 26.606 -8.931 -28.722 1.00 90.19 196 ASP A CA 1
ATOM 1599 C C . ASP A 1 196 ? 25.559 -9.981 -28.307 1.00 90.19 196 ASP A C 1
ATOM 1601 O O . ASP A 1 196 ? 25.925 -11.100 -27.958 1.00 90.19 196 ASP A O 1
ATOM 1605 N N . ASP A 1 197 ? 24.271 -9.616 -28.318 1.00 83.69 197 ASP A N 1
ATOM 1606 C CA . ASP A 1 197 ? 23.118 -10.457 -27.938 1.00 83.69 197 ASP A CA 1
ATOM 1607 C C . ASP A 1 197 ? 23.139 -10.996 -26.496 1.00 83.69 197 ASP A C 1
ATOM 1609 O O . ASP A 1 197 ? 22.263 -11.765 -26.096 1.00 83.69 197 ASP A O 1
ATOM 1613 N N . LYS A 1 198 ? 24.098 -10.566 -25.671 1.00 86.50 198 LYS A N 1
ATOM 1614 C CA . LYS A 1 198 ? 24.164 -10.954 -24.262 1.00 86.50 198 LYS A CA 1
ATOM 1615 C C . LYS A 1 198 ? 23.164 -10.179 -23.422 1.00 86.50 198 LYS A C 1
ATOM 1617 O O . LYS A 1 198 ? 22.859 -9.019 -23.704 1.00 86.50 198 LYS A O 1
ATOM 1622 N N . TRP A 1 199 ? 22.713 -10.819 -22.349 1.00 87.06 199 TRP A N 1
ATOM 1623 C CA . TRP A 1 199 ? 21.940 -10.160 -21.308 1.00 87.06 199 TRP A CA 1
ATOM 1624 C C . TRP A 1 199 ? 22.789 -9.089 -20.624 1.00 87.06 199 TRP A C 1
ATOM 1626 O O . TRP A 1 199 ? 23.879 -9.377 -20.129 1.00 87.06 199 TRP A O 1
ATOM 1636 N N . LYS A 1 200 ? 22.271 -7.865 -20.599 1.00 87.62 200 LYS A N 1
ATOM 1637 C CA . LYS A 1 200 ? 22.810 -6.733 -19.843 1.00 87.62 200 LYS A CA 1
ATOM 1638 C C . LYS A 1 200 ? 21.810 -6.309 -18.778 1.00 87.62 200 LYS A C 1
ATOM 1640 O O . LYS A 1 200 ? 20.614 -6.555 -18.927 1.00 87.62 200 LYS A O 1
ATOM 1645 N N . TYR A 1 201 ? 22.327 -5.708 -17.713 1.00 87.25 201 TYR A N 1
ATOM 1646 C CA . TYR A 1 201 ? 21.547 -5.128 -16.629 1.00 87.25 201 TYR A CA 1
ATOM 1647 C C . TYR A 1 201 ? 21.652 -3.610 -16.687 1.00 87.25 201 TYR A C 1
ATOM 1649 O O . TYR A 1 201 ? 22.764 -3.086 -16.746 1.00 87.25 201 TYR A O 1
ATOM 1657 N N . TYR A 1 202 ? 20.513 -2.930 -16.651 1.00 88.25 202 TYR A N 1
ATOM 1658 C CA . TYR A 1 202 ? 20.420 -1.479 -16.613 1.00 88.25 202 TYR A CA 1
ATOM 1659 C C . TYR A 1 202 ? 19.382 -1.055 -15.580 1.00 88.25 202 TYR A C 1
ATOM 1661 O O . TYR A 1 202 ? 18.284 -1.605 -15.556 1.00 88.25 202 TYR A O 1
ATOM 1669 N N . GLU A 1 203 ? 19.692 -0.061 -14.763 1.00 86.81 203 GLU A N 1
ATOM 1670 C CA . GLU A 1 203 ? 18.763 0.495 -13.785 1.00 86.81 203 GLU A CA 1
ATOM 1671 C C . GLU A 1 203 ? 18.672 2.013 -13.900 1.00 86.81 203 GLU A C 1
ATOM 1673 O O . GLU A 1 203 ? 19.662 2.697 -14.163 1.00 86.81 203 GLU A O 1
ATOM 1678 N N . ASN A 1 204 ? 17.466 2.541 -13.699 1.00 85.19 204 ASN A N 1
ATOM 1679 C CA . ASN A 1 204 ? 17.226 3.974 -13.676 1.00 85.19 204 ASN A CA 1
ATOM 1680 C C . ASN A 1 204 ? 16.171 4.350 -12.632 1.00 85.19 204 ASN A C 1
ATOM 1682 O O . ASN A 1 204 ? 15.235 3.587 -12.376 1.00 85.19 204 ASN A O 1
ATOM 1686 N N . ARG A 1 205 ? 16.309 5.546 -12.057 1.00 85.75 205 ARG A N 1
ATOM 1687 C CA . ARG A 1 205 ? 15.292 6.128 -11.187 1.00 85.75 205 ARG A CA 1
ATOM 1688 C C . ARG A 1 205 ? 14.150 6.705 -12.007 1.00 85.75 205 ARG A C 1
ATOM 1690 O O . ARG A 1 205 ? 14.349 7.586 -12.836 1.00 85.75 205 ARG A O 1
ATOM 1697 N N . VAL A 1 206 ? 12.935 6.303 -11.670 1.00 86.38 206 VAL A N 1
ATOM 1698 C CA . VAL A 1 206 ? 11.722 6.801 -12.316 1.00 86.38 206 VAL A CA 1
ATOM 1699 C C . VAL A 1 206 ? 11.179 8.051 -11.628 1.00 86.38 206 VAL A C 1
ATOM 1701 O O . VAL A 1 206 ? 10.711 8.963 -12.308 1.00 86.38 206 VAL A O 1
ATOM 1704 N N . GLY A 1 207 ? 11.254 8.129 -10.298 1.00 84.94 207 GLY A N 1
ATOM 1705 C CA . GLY A 1 207 ? 10.819 9.310 -9.554 1.00 84.94 207 GLY A CA 1
ATOM 1706 C C . GLY A 1 207 ? 10.482 9.021 -8.097 1.00 84.94 207 GLY A C 1
ATOM 1707 O O . GLY A 1 207 ? 10.830 7.968 -7.572 1.00 84.94 207 GLY A O 1
ATOM 1708 N N . TYR A 1 208 ? 9.781 9.967 -7.474 1.00 85.25 208 TYR A N 1
ATOM 1709 C CA . TYR A 1 208 ? 9.302 9.866 -6.098 1.00 85.25 208 TYR A CA 1
ATOM 1710 C C . TYR A 1 208 ? 7.782 9.757 -6.075 1.00 85.25 208 TYR A C 1
ATOM 1712 O O . TYR A 1 208 ? 7.093 10.476 -6.806 1.00 85.25 208 TYR A O 1
ATOM 1720 N N . VAL A 1 209 ? 7.261 8.913 -5.194 1.00 84.81 209 VAL A N 1
ATOM 1721 C CA . VAL A 1 209 ? 5.827 8.819 -4.894 1.00 84.81 209 VAL A CA 1
ATOM 1722 C C . VAL A 1 209 ? 5.631 8.969 -3.396 1.00 84.81 209 VAL A C 1
ATOM 1724 O O . VAL A 1 209 ? 6.551 8.683 -2.640 1.00 84.81 209 VAL A O 1
ATOM 1727 N N . LYS A 1 210 ? 4.470 9.449 -2.943 1.00 84.31 210 LYS A N 1
ATOM 1728 C CA . LYS A 1 210 ? 4.198 9.446 -1.500 1.00 84.31 210 LYS A CA 1
ATOM 1729 C C . LYS A 1 210 ? 3.811 8.043 -1.059 1.00 84.31 210 LYS A C 1
ATOM 1731 O O . LYS A 1 210 ? 3.431 7.218 -1.888 1.00 84.31 210 LYS A O 1
ATOM 1736 N N . GLN A 1 211 ? 3.832 7.829 0.250 1.00 77.62 211 GLN A N 1
ATOM 1737 C CA . GLN A 1 211 ? 3.472 6.550 0.859 1.00 77.62 211 GLN A CA 1
ATOM 1738 C C . GLN A 1 211 ? 2.038 6.081 0.554 1.00 77.62 211 GLN A C 1
ATOM 1740 O O . GLN A 1 211 ? 1.721 4.914 0.727 1.00 77.62 211 GLN A O 1
ATOM 1745 N N . GLN A 1 212 ? 1.160 6.971 0.075 1.00 79.88 212 GLN A N 1
ATOM 1746 C CA . GLN A 1 212 ? -0.238 6.652 -0.206 1.00 79.88 212 GLN A CA 1
ATOM 1747 C C . GLN A 1 212 ? -0.717 7.292 -1.501 1.00 79.88 212 GLN A C 1
ATOM 1749 O O . GLN A 1 212 ? -0.534 8.494 -1.714 1.00 79.88 212 GLN A O 1
ATOM 1754 N N . GLY A 1 213 ? -1.422 6.508 -2.314 1.00 84.06 213 GLY A N 1
ATOM 1755 C CA . GLY A 1 213 ? -2.137 7.006 -3.483 1.00 84.06 213 GLY A CA 1
ATOM 1756 C C . GLY A 1 213 ? -1.978 6.131 -4.716 1.00 84.06 213 GLY A C 1
ATOM 1757 O O . GLY A 1 213 ? -1.388 5.055 -4.680 1.00 84.06 213 GLY A O 1
ATOM 1758 N N . GLU A 1 214 ? -2.526 6.618 -5.823 1.00 88.12 214 GLU A N 1
ATOM 1759 C CA . GLU A 1 214 ? -2.444 5.979 -7.132 1.00 88.12 214 GLU A CA 1
ATOM 1760 C C . GLU A 1 214 ? -1.581 6.839 -8.059 1.00 88.12 214 GLU A C 1
ATOM 1762 O O . GLU A 1 214 ? -1.859 8.022 -8.281 1.00 88.12 214 GLU A O 1
ATOM 1767 N N . TYR A 1 215 ? -0.505 6.253 -8.578 1.00 88.62 215 TYR A N 1
ATOM 1768 C CA . TYR A 1 215 ? 0.537 6.960 -9.311 1.00 88.62 215 TYR A CA 1
ATOM 1769 C C . TYR A 1 215 ? 0.712 6.395 -10.709 1.00 88.62 215 TYR A C 1
ATOM 1771 O O . TYR A 1 215 ? 0.837 5.190 -10.900 1.00 88.62 215 TYR A O 1
ATOM 1779 N N . TYR A 1 216 ? 0.804 7.292 -11.687 1.00 90.50 216 TYR A N 1
ATOM 1780 C CA . TYR A 1 216 ? 1.032 6.960 -13.088 1.00 90.50 216 TYR A CA 1
ATOM 1781 C C . TYR A 1 216 ? 2.314 7.641 -13.562 1.00 90.50 216 TYR A C 1
ATOM 1783 O O . TYR A 1 216 ? 2.330 8.840 -13.844 1.00 90.50 216 TYR A O 1
ATOM 1791 N N . LEU A 1 217 ? 3.401 6.877 -13.629 1.00 88.88 217 LEU A N 1
ATOM 1792 C CA . LEU A 1 217 ? 4.729 7.364 -13.984 1.00 88.88 217 LEU A CA 1
ATOM 1793 C C . LEU A 1 217 ? 5.046 7.009 -15.441 1.00 88.88 217 LEU A C 1
ATOM 1795 O O . LEU A 1 217 ? 4.949 5.850 -15.856 1.00 88.88 217 LEU A O 1
ATOM 1799 N N . GLN A 1 218 ? 5.451 8.011 -16.225 1.00 90.69 218 GLN A N 1
ATOM 1800 C CA . GLN A 1 218 ? 5.983 7.789 -17.568 1.00 90.69 218 GLN A CA 1
ATOM 1801 C C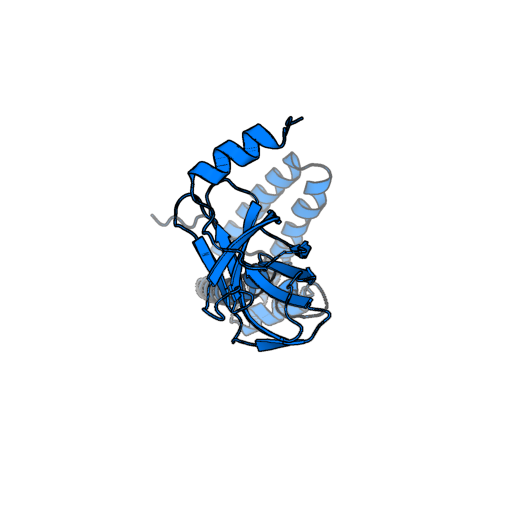 . GLN A 1 218 ? 7.506 7.723 -17.542 1.00 90.69 218 GLN A C 1
ATOM 1803 O O . GLN A 1 218 ? 8.159 8.654 -17.080 1.00 90.69 218 GLN A O 1
ATOM 1808 N N . HIS A 1 219 ? 8.068 6.649 -18.094 1.00 91.88 219 HIS A N 1
ATOM 1809 C CA . HIS A 1 219 ? 9.511 6.436 -18.142 1.00 91.88 219 HIS A CA 1
ATOM 1810 C C . HIS A 1 219 ? 9.926 5.860 -19.495 1.00 91.88 219 HIS A C 1
ATOM 1812 O O . HIS A 1 219 ? 9.717 4.686 -19.795 1.00 91.88 219 HIS A O 1
ATOM 1818 N N . ASN A 1 220 ? 10.503 6.718 -20.334 1.00 90.94 220 ASN A N 1
ATOM 1819 C CA . ASN A 1 220 ? 11.096 6.308 -21.601 1.00 90.94 220 ASN A CA 1
ATOM 1820 C C . ASN A 1 220 ? 12.574 5.993 -21.377 1.00 90.94 220 ASN A C 1
ATOM 1822 O O . ASN A 1 220 ? 13.275 6.775 -20.738 1.00 90.94 220 ASN A O 1
ATOM 1826 N N . VAL A 1 221 ? 13.050 4.880 -21.927 1.00 89.75 221 VAL A N 1
ATOM 1827 C CA . VAL A 1 221 ? 14.411 4.386 -21.687 1.00 89.75 221 VAL A CA 1
ATOM 1828 C C . VAL A 1 221 ? 15.081 3.972 -22.988 1.00 89.75 221 VAL A C 1
ATOM 1830 O O . VAL A 1 221 ? 14.432 3.427 -23.877 1.00 89.75 221 VAL A O 1
ATOM 1833 N N . ASN A 1 222 ? 16.391 4.189 -23.094 1.00 92.25 222 ASN A N 1
ATOM 1834 C CA . ASN A 1 222 ? 17.198 3.654 -24.183 1.00 92.25 222 ASN A CA 1
ATOM 1835 C C . ASN A 1 222 ? 18.033 2.478 -23.681 1.00 92.25 222 ASN A C 1
ATOM 1837 O O . ASN A 1 222 ? 18.943 2.658 -22.878 1.00 92.25 222 ASN A O 1
ATOM 1841 N N . LEU A 1 223 ? 17.714 1.275 -24.163 1.00 90.19 223 LEU A N 1
ATOM 1842 C CA . LEU A 1 223 ? 18.396 0.041 -23.769 1.00 90.19 223 LEU A CA 1
ATOM 1843 C C . LEU A 1 223 ? 19.472 -0.387 -24.769 1.00 90.19 223 LEU A C 1
ATOM 1845 O O . LEU A 1 223 ? 20.079 -1.443 -24.593 1.00 90.19 223 LEU A O 1
ATOM 1849 N N . THR A 1 224 ? 19.738 0.400 -25.817 1.00 89.75 224 THR A N 1
ATOM 1850 C CA . THR A 1 224 ? 20.729 0.039 -26.838 1.00 89.75 224 THR A CA 1
ATOM 1851 C C . THR A 1 224 ? 22.127 -0.006 -26.237 1.00 89.75 224 THR A C 1
ATOM 1853 O O . THR A 1 224 ? 22.789 1.015 -26.074 1.00 89.75 224 THR A O 1
ATOM 1856 N N . ASN A 1 225 ? 22.594 -1.224 -25.962 1.00 85.31 225 ASN A N 1
ATOM 1857 C CA . ASN A 1 225 ? 23.858 -1.497 -25.288 1.00 85.31 225 ASN A CA 1
ATOM 1858 C C . ASN A 1 225 ? 23.980 -0.826 -23.907 1.00 85.31 225 ASN A C 1
ATOM 1860 O O . ASN A 1 225 ? 25.099 -0.619 -23.440 1.00 85.31 225 ASN A O 1
ATOM 1864 N N . ALA A 1 226 ? 22.851 -0.492 -23.280 1.00 85.56 226 ALA A N 1
ATOM 1865 C CA . ALA A 1 226 ? 22.828 0.073 -21.942 1.00 85.56 226 ALA A CA 1
ATOM 1866 C C . ALA A 1 226 ? 23.287 -0.977 -20.926 1.00 85.56 226 ALA A C 1
ATOM 1868 O O . ALA A 1 226 ? 22.928 -2.151 -21.029 1.00 85.56 226 ALA A O 1
ATOM 1869 N N . GLU A 1 227 ? 24.112 -0.559 -19.974 1.00 86.75 227 GLU A N 1
ATOM 1870 C CA . GLU A 1 227 ? 24.488 -1.355 -18.813 1.00 86.75 227 GLU A CA 1
ATOM 1871 C C . GLU A 1 227 ? 24.867 -0.440 -17.652 1.00 86.75 227 GLU A C 1
ATOM 1873 O O . GLU A 1 227 ? 25.320 0.683 -17.875 1.00 86.75 227 GLU A O 1
ATOM 1878 N N . GLY A 1 228 ? 24.683 -0.924 -16.430 1.00 77.06 228 GLY A N 1
ATOM 1879 C CA . GLY A 1 228 ? 25.048 -0.209 -15.215 1.00 77.06 228 GLY A CA 1
ATOM 1880 C C . GLY A 1 228 ? 24.004 -0.371 -14.120 1.00 77.06 228 GLY A C 1
ATOM 1881 O O . GLY A 1 228 ? 22.804 -0.455 -14.380 1.00 77.06 228 GLY A O 1
ATOM 1882 N N . GLU A 1 229 ? 24.493 -0.414 -12.890 1.00 65.94 229 GLU A N 1
ATOM 1883 C CA . GLU A 1 229 ? 23.705 -0.169 -11.688 1.00 65.94 229 GLU A CA 1
ATOM 1884 C C . GLU A 1 229 ? 23.949 1.287 -11.297 1.00 65.94 229 GLU A C 1
ATOM 1886 O O . GLU A 1 229 ? 25.075 1.766 -11.456 1.00 65.94 229 GLU A O 1
ATOM 1891 N N . LEU A 1 230 ? 22.925 2.001 -10.825 1.00 59.75 230 LEU A N 1
ATOM 1892 C CA . LEU A 1 230 ? 23.157 3.324 -10.254 1.00 59.75 230 LEU A CA 1
ATOM 1893 C C . LEU A 1 230 ? 23.972 3.126 -8.976 1.00 59.75 230 LEU A C 1
ATOM 1895 O O . LEU A 1 230 ? 23.448 2.706 -7.946 1.00 59.75 230 LEU A O 1
ATOM 1899 N N . SER A 1 231 ? 25.278 3.382 -9.055 1.00 51.47 231 SER A N 1
ATOM 1900 C CA . SER A 1 231 ? 26.133 3.334 -7.880 1.00 51.47 231 SER A CA 1
ATOM 1901 C C . SER A 1 231 ? 25.838 4.551 -7.017 1.00 51.47 231 SER A C 1
ATOM 1903 O O . SER A 1 231 ? 25.536 5.619 -7.542 1.00 51.47 231 SER A O 1
ATOM 1905 N N . TRP A 1 232 ? 26.001 4.429 -5.700 1.00 46.06 232 TRP A N 1
ATOM 1906 C CA . TRP A 1 232 ? 25.911 5.540 -4.741 1.00 46.06 232 TRP A CA 1
ATOM 1907 C C . TRP A 1 232 ? 26.582 6.853 -5.213 1.00 46.06 232 TRP A C 1
ATOM 1909 O O . TRP A 1 232 ? 26.122 7.933 -4.876 1.00 46.06 232 TRP A O 1
ATOM 1919 N N . ARG A 1 233 ? 27.661 6.800 -6.008 1.00 40.97 233 ARG A N 1
ATOM 1920 C CA . ARG A 1 233 ? 28.357 8.006 -6.501 1.00 40.97 233 ARG A CA 1
ATOM 1921 C C . ARG A 1 233 ? 27.686 8.671 -7.700 1.00 40.97 233 ARG A C 1
ATOM 1923 O O . ARG A 1 233 ? 27.770 9.888 -7.828 1.00 40.97 233 ARG A O 1
ATOM 1930 N N . ASP A 1 234 ? 26.970 7.909 -8.523 1.00 49.84 234 ASP A N 1
ATOM 1931 C CA . ASP A 1 234 ? 26.187 8.456 -9.638 1.00 49.84 234 ASP A CA 1
ATOM 1932 C C . ASP A 1 234 ? 25.024 9.342 -9.130 1.00 49.84 234 ASP A C 1
ATOM 1934 O O . ASP A 1 234 ? 24.477 10.154 -9.878 1.00 49.84 234 ASP A O 1
ATOM 1938 N N . TRP A 1 235 ? 24.687 9.244 -7.835 1.00 46.53 235 TRP A N 1
ATOM 1939 C CA . TRP A 1 235 ? 23.719 10.096 -7.140 1.00 46.53 235 TRP A CA 1
ATOM 1940 C C . TRP A 1 235 ? 24.217 11.519 -6.876 1.00 46.53 235 TRP A C 1
ATOM 1942 O O . TRP A 1 235 ? 23.487 12.474 -7.146 1.00 46.53 235 TRP A O 1
ATOM 1952 N N . GLU A 1 236 ? 25.441 11.687 -6.366 1.00 40.62 236 GLU A N 1
ATOM 1953 C CA . GLU A 1 236 ? 26.015 13.018 -6.103 1.00 40.62 236 GLU A CA 1
ATOM 1954 C C . GLU A 1 236 ? 26.264 13.775 -7.413 1.00 40.62 236 GLU A C 1
ATOM 1956 O O . GLU A 1 236 ? 25.939 14.964 -7.520 1.00 40.62 236 GLU A O 1
ATOM 1961 N N . ASP A 1 237 ? 26.754 13.073 -8.438 1.00 38.50 237 ASP A N 1
ATOM 1962 C CA . ASP A 1 237 ? 27.036 13.654 -9.752 1.00 38.50 237 ASP A CA 1
ATOM 1963 C C . ASP A 1 237 ? 25.748 14.041 -10.507 1.00 38.50 237 ASP A C 1
ATOM 1965 O O . ASP A 1 237 ? 25.724 15.052 -11.212 1.00 38.50 237 ASP A O 1
ATOM 1969 N N . TRP A 1 238 ? 24.629 13.323 -10.332 1.00 39.00 238 TRP A N 1
ATOM 1970 C CA . TRP A 1 238 ? 23.342 13.707 -10.934 1.00 39.00 238 TRP A CA 1
ATOM 1971 C C . TRP A 1 238 ? 22.693 14.920 -10.245 1.00 39.00 238 TRP A C 1
ATOM 1973 O O . TRP A 1 238 ? 22.187 15.819 -10.924 1.00 39.00 238 TRP A O 1
ATOM 1983 N N . VAL A 1 239 ? 22.735 14.984 -8.907 1.00 39.88 239 VAL A N 1
ATOM 1984 C CA . VAL A 1 239 ? 22.208 16.121 -8.122 1.00 39.88 239 VAL A CA 1
ATOM 1985 C C . VAL A 1 239 ? 22.978 17.408 -8.432 1.00 39.88 239 VAL A C 1
ATOM 1987 O O . VAL A 1 239 ? 22.378 18.477 -8.572 1.00 39.88 239 VAL A O 1
ATOM 1990 N N . THR A 1 240 ? 24.297 17.310 -8.602 1.00 39.97 240 THR A N 1
ATOM 1991 C CA . THR A 1 240 ? 25.149 18.457 -8.943 1.00 39.97 240 THR A CA 1
ATOM 1992 C C . THR A 1 240 ? 25.070 18.859 -10.418 1.00 39.97 240 THR A C 1
ATOM 1994 O O . THR A 1 240 ? 25.161 20.051 -10.717 1.00 39.97 240 THR A O 1
ATOM 1997 N N . SER A 1 241 ? 24.840 17.921 -11.345 1.00 36.44 241 SER A N 1
ATOM 1998 C CA . SER A 1 241 ? 24.762 18.216 -12.787 1.00 36.44 241 SER A CA 1
ATOM 1999 C C . SER A 1 241 ? 23.397 18.716 -13.278 1.00 36.44 241 SER A C 1
ATOM 2001 O O . SER A 1 241 ? 23.359 19.425 -14.284 1.00 36.44 241 SER A O 1
ATOM 2003 N N . ASN A 1 242 ? 22.293 18.428 -12.573 1.00 35.47 242 ASN A N 1
ATOM 2004 C CA . ASN A 1 242 ? 20.934 18.822 -12.993 1.00 35.47 242 ASN A CA 1
ATOM 2005 C C . ASN A 1 242 ? 20.249 19.886 -12.117 1.00 35.47 242 ASN A C 1
ATOM 2007 O O . ASN A 1 242 ? 19.060 20.144 -12.292 1.00 35.47 242 ASN A O 1
ATOM 2011 N N . GLY A 1 243 ? 20.989 20.563 -11.232 1.00 32.72 243 GLY A N 1
ATOM 2012 C CA . GLY A 1 243 ? 20.587 21.862 -10.685 1.00 32.72 243 GLY A CA 1
ATOM 2013 C C . GLY A 1 243 ? 19.195 21.903 -10.048 1.00 32.72 243 GLY A C 1
ATOM 2014 O O . GLY A 1 243 ? 18.370 22.734 -10.427 1.00 32.72 243 GLY A O 1
ATOM 2015 N N . PHE A 1 244 ? 18.938 21.066 -9.044 1.00 27.72 244 PHE A N 1
ATOM 2016 C CA . PHE A 1 244 ? 17.810 21.295 -8.141 1.00 27.72 244 PHE A CA 1
ATOM 2017 C C . PHE A 1 244 ? 18.157 22.438 -7.178 1.00 27.72 244 PHE A C 1
ATOM 2019 O O . PHE A 1 244 ? 18.888 22.264 -6.207 1.00 27.72 244 PHE A O 1
ATOM 2026 N N . ARG A 1 245 ? 17.621 23.633 -7.446 1.00 27.06 245 ARG A N 1
ATOM 2027 C CA . ARG A 1 245 ? 17.369 24.613 -6.384 1.00 27.06 245 ARG A CA 1
ATOM 2028 C C . ARG A 1 245 ? 16.072 24.202 -5.694 1.00 27.06 245 ARG A C 1
ATOM 2030 O O . ARG A 1 245 ? 15.013 24.266 -6.314 1.00 27.06 245 ARG A O 1
ATOM 2037 N N . SER A 1 246 ? 16.161 23.778 -4.437 1.00 25.70 246 SER A N 1
ATOM 2038 C CA . SER A 1 246 ? 15.013 23.746 -3.532 1.00 25.70 246 SER A CA 1
ATOM 2039 C C . SER A 1 246 ? 14.482 25.172 -3.352 1.00 25.70 246 SER A C 1
ATOM 2041 O O . SER A 1 246 ? 15.276 26.097 -3.151 1.00 25.70 246 SER A O 1
ATOM 2043 N N . PHE A 1 247 ? 13.164 25.348 -3.450 1.00 29.86 247 PHE A N 1
ATOM 2044 C CA . PHE A 1 247 ? 12.496 26.462 -2.777 1.00 29.86 247 PHE A CA 1
ATOM 2045 C C . PHE A 1 247 ? 12.464 26.191 -1.274 1.00 29.86 247 PHE A C 1
ATOM 2047 O O . PHE A 1 247 ? 12.337 24.998 -0.914 1.00 29.86 247 PHE A O 1
#

Foldseek 3Di:
DDPPDDDDDLPFPQPCVQPVPDDGDDLVRQLVLLVVLVADSVLSNVLSVLSVQLVVLVVCCVPPVVVSVVSNVVSVVVVVVSLVPDDPRNNVSVVVSSVVVVVSSVVRCCVVVLVFQKEKEKEKEWEAFPDQKKKKKKWKWWQDPPPGIHTFDIDDIDMAGPRGMDMDIGMDRDPPVDDDQKTWMKMKMFMLSEPVSDTAIAMDTQGIDGSGDYYYTYDYYYVNNDHDDCPPVVVVVCCVVPDDDDD

Organism: Caenorhabditis briggsae (NCBI:txid6238)

pLDDT: mean 70.98, std 20.69, range [23.56, 95.25]

InterPro domains:
  IPR027913 Protein of unknown function DUF4473 [PF14747] (25-100)
  IPR027913 Protein of unknown function DUF4473 [PTHR33272] (6-102)

Sequence (247 aa):
MWTLWNFLVLLTIVVSLVTGQNGIPTSEESIDDLVSAGVSENAATGIVKFDRKLQEPFEMEKENPVEAKKLEQVLHKEFTEYIESLSEDDQAEYQKYIKSQHMLRFLGILVIFGLLHAANIHISGKIECSKTLFSFLVAVKEFDWHFGNDRLYTSKPYDSLYPHHYSAYAEVNDVDELENDKYEIFVSFWHTCSRDDKWKYYENRVGYVKQQGEYYLQHNVNLTNAEGELSWRDWEDWVTSNGFRSF

Radius of gyration: 28.58 Å; chains: 1; bounding box: 62×39×76 Å